Protein AF-A0ABD1T5J6-F1 (afdb_monomer)

Solvent-accessible surface area (backbone atoms only — not comparable to full-atom values): 11933 Å² total; per-residue (Å²): 96,83,39,40,63,62,24,31,55,57,10,49,50,34,24,52,53,12,47,53,45,33,54,49,53,51,51,47,35,73,78,34,65,91,76,34,67,58,69,92,73,70,72,43,95,88,45,52,57,47,61,40,50,50,46,35,52,52,21,52,50,49,33,41,37,39,38,36,63,63,34,94,80,45,41,61,53,47,98,88,68,46,74,45,77,75,41,49,60,22,54,52,55,29,51,42,27,48,39,49,26,50,33,30,55,48,43,54,52,35,64,72,70,56,52,99,55,34,68,41,54,44,22,49,38,48,23,51,29,32,47,51,40,38,51,48,53,50,58,55,31,71,73,34,70,66,63,60,18,55,55,45,52,58,43,43,54,30,35,48,52,27,23,53,30,28,52,47,41,50,83,41,37,64,39,62,68,45,48,45,52,24,15,50,25,36,19,45,38,6,51,48,31,30,50,51,14,50,40,67,64,33,82,91,54,46,56,90,70,44,48,82,42,82,53,81,90,37,67,44,53,46,62,70,59,82,78,74,76,80,118

Secondary structure (DSSP, 8-state):
---HHHHHHHHHHHHHHHHHHHHHHHHHHHH-TTT----SS---SS-TTHHHHHHHHHHHHHHHIIIIISSTTSSSS-TTSPPPGGGHHHHHHHHHHHHHHHHHHHHHHHHHH--TTHHHHHHHHHHHHHHHHHHHHHHHHHH--SHHHHHHHHHHHHHHHHHHHHHHHHH-TT-HHHHHHHHHHHHHHHHHHHHHHHHHH-GGGSPTTEEEEEETTEEEEEE--GGGG--

Nearest PDB structures (foldseek):
  8ubg-assembly1_A  TM=4.773E-01  e=3.603E+00  synthetic construct
  5xsj-assembly1_L  TM=4.683E-01  e=6.782E+00  Clostridium beijerinckii NCIMB 8052
  6z0c-assembly4_D  TM=2.320E-01  e=2.966E+00  Escherichia coli

Foldseek 3Di:
DQALCLLQVVLVLLQVQLVVLLVVLVVQCVVCVPPRFRAPHAADDPGGLPNLVSLLVSLVVLLQCLAAVVDPVRGQADPVRHGDPLSPVSVLSNVLSVLSNVLSVVLVVLVVVVDVQSRLVSLVSQLVSLVSVLVSLVVVLVVDPDPLSVLSVVLSVLSVQLNVLSNVCNVCRSDSVSSNSNSVSSSVNSVSSNVSSCQFHPQVNDDPQWDWDQDSNDTGIDGDDPVVVPD

Mean predicted aligned error: 5.03 Å

Sequence (231 aa):
MGTLVGHVAPGFGFFIIGLWHLLNHIKNHAINPKSYTSLPWFPTSKIRYLELILIMAGCTMSIAMELFIGPDRHQPLDRDGTIPSNHLHNFEHSSISITLFMYAAFSIVLDKIAPPAQYGLTHLLGSIAFGQQLLLFHLHSTDHMGVEGQYHWLLQIAIFISLVTTLLGINYPKSFLNSFARSLSNMFQGVWLMVMGFMLWTPQFIPKGCFMNLEEGHKVVRCHEEEALEL

Organism: NCBI:txid205694

InterPro domains:
  IPR006904 Protein of unknown function DUF716 [PF04819] (120-228)

pLDDT: mean 91.25, std 10.83, range [35.97, 98.69]

Radius of gyration: 19.56 Å; Cα contacts (8 Å, |Δi|>4): 305; chains: 1; bounding box: 61×41×53 Å

Structure (mmCIF, N/CA/C/O backbone):
data_AF-A0ABD1T5J6-F1
#
_entry.id   AF-A0ABD1T5J6-F1
#
loop_
_atom_site.group_PDB
_atom_site.id
_atom_site.type_symbol
_atom_site.label_atom_id
_atom_site.label_alt_id
_atom_site.label_comp_id
_atom_site.label_asym_id
_atom_site.label_entity_id
_atom_site.label_seq_id
_atom_site.pdbx_PDB_ins_code
_atom_site.Cartn_x
_atom_site.Cartn_y
_atom_site.Cartn_z
_atom_site.occupancy
_atom_site.B_iso_or_equiv
_atom_site.auth_seq_id
_atom_site.auth_comp_id
_atom_site.auth_asym_id
_atom_site.auth_atom_id
_atom_site.pdbx_PDB_model_num
ATOM 1 N N . MET A 1 1 ? 5.060 -2.854 -14.204 1.00 56.03 1 MET A N 1
ATOM 2 C CA . MET A 1 1 ? 6.208 -2.284 -14.955 1.00 56.03 1 MET A CA 1
ATOM 3 C C . MET A 1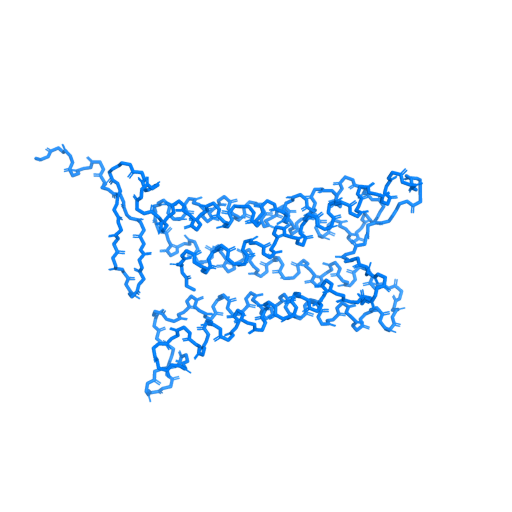 1 ? 6.430 -0.810 -14.642 1.00 56.03 1 MET A C 1
ATOM 5 O O . MET A 1 1 ? 5.454 -0.076 -14.471 1.00 56.03 1 MET A O 1
ATOM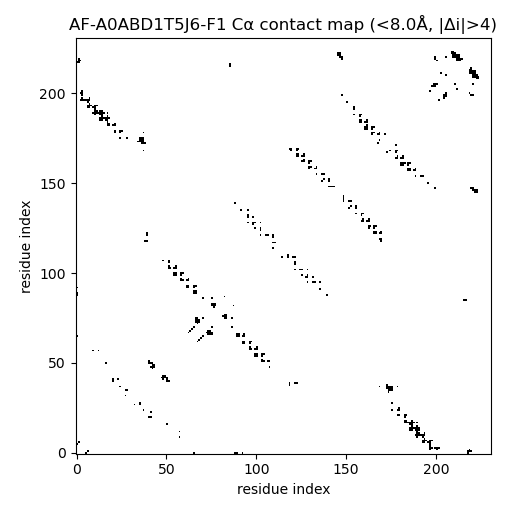 9 N N . GLY A 1 2 ? 7.698 -0.382 -14.607 1.00 65.75 2 GLY A N 1
ATOM 10 C CA . GLY A 1 2 ? 8.113 1.000 -14.362 1.00 65.75 2 GLY A CA 1
ATOM 11 C C . GLY A 1 2 ? 7.647 1.947 -15.465 1.00 65.75 2 GLY A C 1
ATOM 12 O O . GLY A 1 2 ? 8.319 2.171 -16.463 1.00 65.75 2 GLY A O 1
ATOM 13 N N . THR A 1 3 ? 6.431 2.456 -15.318 1.00 83.12 3 THR A N 1
ATOM 14 C CA . THR A 1 3 ? 5.825 3.416 -16.239 1.00 83.12 3 THR A CA 1
ATOM 15 C C . THR A 1 3 ? 5.236 4.559 -15.430 1.00 83.12 3 THR A C 1
ATOM 17 O O . THR A 1 3 ? 4.939 4.400 -14.243 1.00 83.12 3 THR A O 1
ATOM 20 N N . LEU A 1 4 ? 5.002 5.701 -16.080 1.00 87.62 4 LEU A N 1
ATOM 21 C CA . LEU A 1 4 ? 4.322 6.836 -15.455 1.00 87.62 4 LEU A CA 1
ATOM 22 C C . LEU A 1 4 ? 3.004 6.404 -14.795 1.00 87.62 4 LEU A C 1
ATOM 24 O O . LEU A 1 4 ? 2.788 6.642 -13.610 1.00 87.62 4 LEU A O 1
ATOM 28 N N . VAL A 1 5 ? 2.136 5.725 -15.551 1.00 89.25 5 VAL A N 1
ATOM 29 C CA . VAL A 1 5 ? 0.825 5.278 -15.052 1.00 89.25 5 VAL A CA 1
ATOM 30 C C . VAL A 1 5 ? 0.982 4.181 -14.001 1.00 89.25 5 VAL A C 1
ATOM 32 O O . VAL A 1 5 ? 0.295 4.223 -12.982 1.00 89.25 5 VAL A O 1
ATOM 35 N N . GLY A 1 6 ? 1.915 3.248 -14.214 1.00 87.19 6 GLY A N 1
ATOM 36 C CA . GLY A 1 6 ? 2.217 2.157 -13.289 1.00 87.19 6 GLY A CA 1
ATOM 37 C C . GLY A 1 6 ? 2.701 2.622 -11.916 1.00 87.19 6 GLY A C 1
ATOM 38 O O . GLY A 1 6 ? 2.515 1.896 -10.953 1.00 87.19 6 GLY A O 1
ATOM 39 N N . HIS A 1 7 ? 3.241 3.836 -11.797 1.00 92.06 7 HIS A N 1
ATOM 40 C CA . HIS A 1 7 ? 3.604 4.444 -10.515 1.00 92.06 7 HIS A CA 1
ATOM 41 C C . HIS A 1 7 ? 2.527 5.396 -9.979 1.00 92.06 7 HIS A C 1
ATOM 43 O O . HIS A 1 7 ? 2.155 5.330 -8.806 1.00 92.06 7 HIS A O 1
ATOM 49 N N . VAL A 1 8 ? 1.980 6.263 -10.836 1.00 95.69 8 VAL A N 1
ATOM 50 C CA . VAL A 1 8 ? 1.018 7.293 -10.419 1.00 95.69 8 VAL A CA 1
ATOM 51 C C . VAL A 1 8 ? -0.308 6.683 -9.966 1.00 95.69 8 VAL A C 1
ATOM 53 O O . VAL A 1 8 ? -0.850 7.112 -8.950 1.00 95.69 8 VAL A O 1
ATOM 56 N N . ALA A 1 9 ? -0.829 5.673 -10.669 1.00 95.00 9 ALA A N 1
ATOM 57 C CA . ALA A 1 9 ? -2.109 5.055 -10.326 1.00 95.00 9 ALA A CA 1
ATOM 58 C C . ALA A 1 9 ? -2.095 4.350 -8.951 1.00 95.00 9 ALA A C 1
ATOM 60 O O . ALA A 1 9 ? -2.934 4.696 -8.111 1.00 95.00 9 ALA A O 1
ATOM 61 N N . PRO A 1 10 ? -1.161 3.420 -8.648 1.00 94.44 10 PRO A N 1
ATOM 62 C CA . PRO A 1 10 ? -1.077 2.853 -7.303 1.00 94.44 10 PRO A CA 1
ATOM 63 C C . PRO A 1 10 ? -0.681 3.906 -6.265 1.00 94.44 10 PRO A C 1
ATOM 65 O O . PRO A 1 10 ? -1.217 3.882 -5.156 1.00 94.44 10 PRO 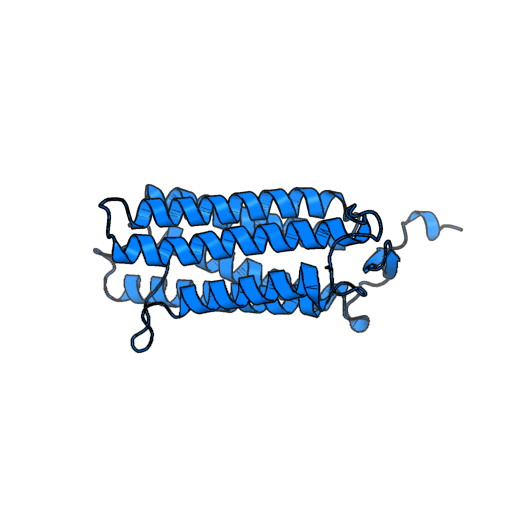A O 1
ATOM 68 N N . GLY A 1 11 ? 0.173 4.874 -6.622 1.00 96.94 11 GLY A N 1
ATOM 69 C CA . GLY A 1 11 ? 0.528 5.990 -5.747 1.00 96.94 11 GLY A CA 1
ATOM 70 C C . GLY A 1 11 ? -0.692 6.794 -5.288 1.00 96.94 11 GLY A C 1
ATOM 71 O O . GLY A 1 11 ? -0.866 7.054 -4.097 1.00 96.94 11 GLY A O 1
ATOM 72 N N . PHE A 1 12 ? -1.608 7.101 -6.205 1.00 97.81 12 PHE A N 1
ATOM 73 C CA . PHE A 1 12 ? -2.869 7.762 -5.882 1.00 97.81 12 PHE A CA 1
ATOM 74 C C . PHE A 1 12 ? -3.761 6.913 -4.961 1.00 97.81 12 PHE A C 1
ATOM 76 O O . PHE A 1 12 ? -4.365 7.442 -4.025 1.00 97.81 12 PHE A O 1
ATOM 83 N N . GLY A 1 13 ? -3.801 5.593 -5.171 1.00 97.38 13 GLY A N 1
ATOM 84 C CA . GLY A 1 13 ? -4.504 4.655 -4.292 1.00 97.38 13 GLY A CA 1
ATOM 85 C C . GLY A 1 13 ? -3.974 4.687 -2.854 1.00 97.38 13 GLY A C 1
ATOM 86 O O . GLY A 1 13 ? -4.741 4.928 -1.920 1.00 97.38 13 GLY A O 1
ATOM 87 N N . PHE A 1 14 ? -2.659 4.523 -2.670 1.00 97.25 14 PHE A N 1
ATOM 88 C CA . PHE A 1 14 ? -2.011 4.624 -1.355 1.00 97.25 14 PHE A CA 1
ATOM 89 C C . PHE A 1 14 ? -2.218 5.997 -0.709 1.00 97.25 14 PHE A C 1
ATOM 91 O O . PHE A 1 14 ? -2.480 6.076 0.491 1.00 97.25 14 PHE A O 1
ATOM 98 N N . PHE A 1 15 ? -2.166 7.074 -1.498 1.00 98.50 15 PHE A N 1
ATOM 99 C CA . PHE A 1 15 ? -2.416 8.430 -1.018 1.00 98.50 15 PHE A CA 1
ATOM 100 C C . PHE A 1 15 ? -3.835 8.581 -0.459 1.00 98.50 15 PHE A C 1
ATOM 102 O O . PHE A 1 15 ? -3.989 9.025 0.679 1.00 98.50 15 PHE A O 1
ATOM 109 N N . ILE A 1 16 ? -4.865 8.175 -1.212 1.00 98.31 16 ILE A N 1
ATOM 110 C CA . ILE A 1 16 ? -6.261 8.262 -0.759 1.00 98.31 16 ILE A CA 1
ATOM 111 C C . ILE A 1 16 ? -6.474 7.431 0.503 1.00 98.31 16 ILE A C 1
ATOM 113 O O . ILE A 1 16 ? -7.064 7.931 1.458 1.00 98.31 16 ILE A O 1
ATOM 117 N N . ILE A 1 17 ? -6.004 6.180 0.525 1.00 98.19 17 ILE A N 1
ATOM 118 C CA . ILE A 1 17 ? -6.193 5.283 1.673 1.00 98.19 17 ILE A CA 1
ATOM 119 C C . ILE A 1 17 ? -5.442 5.811 2.902 1.00 98.19 17 ILE A C 1
ATOM 121 O O . ILE A 1 17 ? -6.009 5.870 3.993 1.00 98.19 17 ILE A O 1
ATOM 125 N N . GLY A 1 18 ? -4.199 6.266 2.732 1.00 98.19 18 GLY A N 1
ATOM 126 C CA . GLY A 1 18 ? -3.402 6.858 3.805 1.00 98.19 18 GLY A CA 1
ATOM 127 C C . GLY A 1 18 ? -4.025 8.139 4.362 1.00 98.19 18 GLY A C 1
ATOM 128 O O . GLY A 1 18 ? -4.138 8.289 5.578 1.00 98.19 18 GLY A O 1
ATOM 129 N N . LEU A 1 19 ? -4.509 9.032 3.492 1.00 98.56 19 LEU A N 1
ATOM 130 C CA . LEU A 1 19 ? -5.212 10.252 3.895 1.00 98.56 19 LEU A CA 1
ATOM 131 C C . LEU A 1 19 ? -6.535 9.931 4.601 1.00 98.56 19 LEU A C 1
ATOM 133 O O . LEU A 1 19 ? -6.856 10.529 5.628 1.00 98.56 19 LEU A O 1
ATOM 137 N N . TRP A 1 20 ? -7.287 8.958 4.085 1.00 98.44 20 TRP A N 1
ATOM 138 C CA . TRP A 1 20 ? -8.517 8.463 4.696 1.00 98.44 20 TRP A CA 1
ATOM 139 C C . TRP A 1 20 ? -8.266 7.941 6.115 1.00 98.44 20 TRP A C 1
ATOM 141 O O . TRP A 1 20 ? -8.984 8.320 7.044 1.00 98.44 20 TRP A O 1
ATOM 151 N N . HIS A 1 21 ? -7.216 7.142 6.318 1.00 98.38 21 HIS A N 1
ATOM 152 C CA . HIS A 1 21 ? -6.812 6.678 7.648 1.00 98.38 21 HIS A CA 1
ATOM 153 C C . HIS A 1 21 ? -6.408 7.842 8.547 1.00 98.38 21 HIS A C 1
ATOM 155 O O . HIS A 1 21 ? -6.895 7.945 9.673 1.00 98.38 21 HIS A O 1
ATOM 161 N N . LEU A 1 22 ? -5.570 8.748 8.041 1.00 98.44 22 LEU A N 1
ATOM 162 C CA . LEU A 1 22 ? -5.044 9.884 8.791 1.00 98.44 22 LEU A CA 1
ATOM 163 C C . LEU A 1 22 ? -6.178 10.753 9.344 1.00 98.44 22 LEU A C 1
ATOM 165 O O . LEU A 1 22 ? -6.236 11.013 10.547 1.00 98.44 22 LEU A O 1
ATOM 169 N N . LEU A 1 23 ? -7.121 11.141 8.484 1.00 98.31 23 LEU A N 1
ATOM 170 C CA . LEU A 1 23 ? -8.263 11.970 8.863 1.00 98.31 23 LEU A CA 1
ATOM 171 C C . LEU A 1 23 ? -9.174 11.267 9.875 1.00 98.31 23 LEU A C 1
ATOM 173 O O . LEU A 1 23 ? -9.609 11.895 10.843 1.00 98.31 23 LEU A O 1
ATOM 177 N N . ASN A 1 24 ? -9.445 9.970 9.701 1.00 98.12 24 ASN A N 1
ATOM 178 C CA . ASN A 1 24 ? -10.289 9.228 10.639 1.00 98.12 24 ASN A CA 1
ATOM 179 C C . ASN A 1 24 ? -9.614 9.015 11.999 1.00 98.12 24 ASN A C 1
ATOM 181 O O . ASN A 1 24 ? -10.271 9.160 13.031 1.00 98.12 24 ASN A O 1
ATOM 185 N N . HIS A 1 25 ? -8.312 8.724 12.033 1.00 97.81 25 HIS A N 1
ATOM 186 C CA . HIS A 1 25 ? -7.570 8.615 13.286 1.00 97.81 25 HIS A CA 1
ATOM 187 C C . HIS A 1 25 ? -7.528 9.956 14.032 1.00 97.81 25 HIS A C 1
ATOM 189 O O . HIS A 1 25 ? -7.809 9.976 15.232 1.00 97.81 25 HIS A O 1
ATOM 195 N N . ILE A 1 26 ? -7.263 11.074 13.338 1.00 98.06 26 ILE A N 1
ATOM 196 C CA . ILE A 1 26 ? -7.305 12.426 13.926 1.00 98.06 26 ILE A CA 1
ATOM 197 C C . ILE A 1 26 ? -8.696 12.716 14.493 1.00 98.06 26 ILE A C 1
ATOM 199 O O . ILE A 1 26 ? -8.822 13.091 15.657 1.00 98.06 26 ILE A O 1
ATOM 203 N N . LYS A 1 27 ? -9.749 12.490 13.699 1.00 97.19 27 LYS A N 1
ATOM 204 C CA . LYS A 1 27 ? -11.138 12.707 14.118 1.00 97.19 27 LYS A CA 1
ATOM 205 C C . LYS A 1 27 ? -11.491 11.883 15.357 1.00 97.19 27 LYS A C 1
ATOM 207 O O . LYS A 1 27 ? -12.015 12.426 16.326 1.00 97.19 27 LYS A O 1
ATOM 212 N N . ASN A 1 28 ? -11.205 10.582 15.347 1.00 96.12 28 ASN A N 1
ATOM 213 C CA . ASN A 1 28 ? -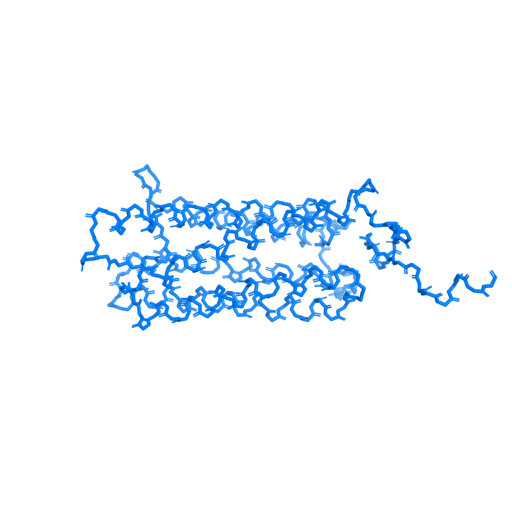11.546 9.694 16.457 1.00 96.12 28 ASN A CA 1
ATOM 214 C C . ASN A 1 28 ? -10.787 10.058 17.735 1.00 96.12 28 ASN A C 1
ATOM 216 O O . ASN A 1 28 ? -11.363 9.995 18.820 1.00 96.12 28 ASN A O 1
ATOM 220 N N . HIS A 1 29 ? -9.521 10.465 17.615 1.00 96.69 29 HIS A N 1
ATOM 221 C CA . HIS A 1 29 ? -8.738 10.924 18.756 1.00 96.69 29 HIS A CA 1
ATOM 222 C C . HIS A 1 29 ? -9.236 12.270 19.296 1.00 96.69 29 HIS A C 1
ATOM 224 O O . HIS A 1 29 ? -9.349 12.425 20.506 1.00 96.69 29 HIS A O 1
ATOM 230 N N . ALA A 1 30 ? -9.606 13.211 18.422 1.00 97.19 30 ALA A N 1
ATOM 231 C CA . ALA A 1 30 ? -10.137 14.511 18.825 1.00 97.19 30 ALA A CA 1
ATOM 232 C C . ALA A 1 30 ? -11.484 14.400 19.560 1.00 97.19 30 ALA A C 1
ATOM 234 O O . ALA A 1 30 ? -11.707 15.105 20.540 1.00 97.19 30 ALA A O 1
ATOM 235 N N . ILE A 1 31 ? -12.372 13.500 19.117 1.00 95.94 31 ILE A N 1
ATOM 236 C CA . ILE A 1 31 ? -13.679 13.286 19.761 1.00 95.94 31 ILE A CA 1
ATOM 237 C C . ILE A 1 31 ? -13.522 12.516 21.080 1.00 95.94 31 ILE A C 1
ATOM 239 O O . ILE A 1 31 ? -14.188 12.830 22.062 1.00 95.94 31 ILE A O 1
ATOM 243 N N . ASN A 1 32 ? -12.657 11.499 21.111 1.00 93.06 32 ASN A N 1
ATOM 244 C CA . ASN A 1 32 ? -12.568 10.541 22.212 1.00 93.06 32 ASN A CA 1
ATOM 245 C C . ASN A 1 32 ? -11.106 10.252 22.611 1.00 93.06 32 ASN A C 1
ATOM 247 O O . ASN A 1 32 ? -10.645 9.114 22.479 1.00 93.06 32 ASN A O 1
ATOM 251 N N . PRO A 1 33 ? -10.352 11.232 23.143 1.00 91.00 33 PRO A N 1
ATOM 252 C CA . PRO A 1 33 ? -8.911 11.074 23.352 1.00 91.00 33 PRO A CA 1
ATOM 253 C C . PRO A 1 33 ? -8.565 9.984 24.376 1.00 91.00 33 PRO A C 1
ATOM 255 O O . PRO A 1 33 ? -7.587 9.263 24.198 1.00 91.00 33 PRO A O 1
ATOM 258 N N . LYS A 1 34 ? -9.386 9.814 25.425 1.00 91.38 34 LYS A N 1
ATOM 259 C CA . LYS A 1 34 ? -9.150 8.838 26.508 1.00 91.38 34 LYS A CA 1
ATOM 260 C C . LYS A 1 34 ? -9.567 7.403 26.163 1.00 91.38 34 LYS A C 1
ATOM 262 O O . LYS A 1 34 ? -9.035 6.463 26.741 1.00 91.38 34 LYS A O 1
ATOM 267 N N . SER A 1 35 ? -10.525 7.224 25.254 1.00 92.88 35 SER A N 1
ATOM 268 C CA . SER A 1 35 ? -11.053 5.910 24.844 1.00 92.88 35 SER A CA 1
ATOM 269 C C . SER A 1 35 ? -10.631 5.505 23.428 1.00 92.88 35 SER A C 1
ATOM 271 O O . SER A 1 35 ? -11.037 4.447 22.937 1.00 92.88 35 SER A O 1
ATOM 273 N N . TYR A 1 36 ? -9.782 6.319 22.796 1.00 94.81 36 TYR A N 1
ATOM 274 C CA . TYR A 1 36 ? -9.246 6.123 21.458 1.00 94.81 36 TYR A CA 1
ATOM 275 C C . TYR A 1 36 ? -8.752 4.691 21.226 1.00 94.81 36 TYR A C 1
ATOM 277 O O . TYR A 1 36 ? -8.089 4.102 22.075 1.00 94.81 36 TYR A O 1
ATOM 285 N N . THR A 1 37 ? -9.063 4.131 20.057 1.00 94.19 37 THR A N 1
ATOM 286 C CA . THR A 1 37 ? -8.538 2.837 19.608 1.00 94.19 37 THR A CA 1
ATOM 287 C C . THR A 1 37 ? -8.167 2.944 18.138 1.00 94.19 37 THR A C 1
ATOM 289 O O . THR A 1 37 ? -8.959 3.425 17.329 1.00 94.19 37 THR A O 1
ATOM 292 N N . SER A 1 38 ? -6.966 2.491 17.799 1.00 94.12 38 SER A N 1
ATOM 293 C CA . SER A 1 38 ? -6.481 2.383 16.433 1.00 94.12 38 SER A CA 1
ATOM 294 C C . SER A 1 38 ? -7.214 1.257 15.712 1.00 94.12 38 SER A C 1
ATOM 296 O O . SER A 1 38 ? -7.071 0.086 16.065 1.00 94.12 38 SER A O 1
ATOM 298 N N . LEU A 1 39 ? -7.983 1.616 14.687 1.00 95.50 39 LEU A N 1
ATOM 299 C CA . LEU A 1 39 ? -8.588 0.659 13.769 1.00 95.50 39 LEU A CA 1
ATOM 300 C C . LEU A 1 39 ? -7.653 0.406 12.573 1.00 95.50 39 LEU A C 1
ATOM 302 O O . LEU A 1 39 ? -6.916 1.309 12.179 1.00 95.50 39 LEU A O 1
ATOM 306 N N . PRO A 1 40 ? -7.638 -0.810 12.006 1.00 95.00 40 PRO A N 1
ATOM 307 C CA . PRO A 1 40 ? -6.847 -1.124 10.814 1.00 95.00 40 PRO A CA 1
ATOM 308 C C . PRO A 1 40 ? -7.488 -0.632 9.503 1.00 95.00 40 PRO A C 1
ATOM 310 O O . PRO A 1 40 ? -6.781 -0.472 8.517 1.00 95.00 40 PRO A O 1
ATOM 313 N N . TRP A 1 41 ? -8.800 -0.388 9.494 1.00 97.75 41 TRP A N 1
ATOM 314 C CA . TRP A 1 41 ? -9.577 0.163 8.377 1.00 97.75 41 TRP A CA 1
ATOM 315 C C . TRP A 1 41 ? -10.816 0.880 8.934 1.00 97.75 41 TRP A C 1
ATOM 317 O O . TRP A 1 41 ? -11.189 0.656 10.093 1.00 97.75 41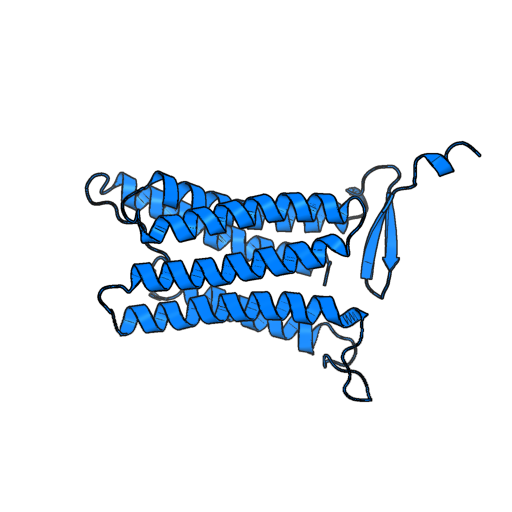 TRP A O 1
ATOM 327 N N . PHE A 1 42 ? -11.464 1.733 8.135 1.00 97.75 42 PHE A N 1
ATOM 328 C CA . PHE A 1 42 ? -12.611 2.531 8.585 1.00 97.75 42 PHE A CA 1
ATOM 329 C C . PHE A 1 42 ? -13.884 2.282 7.770 1.00 97.75 42 PHE A C 1
ATOM 331 O O . PHE A 1 42 ? -13.855 2.337 6.537 1.00 97.75 42 PHE A O 1
ATOM 338 N N . PRO A 1 43 ? -15.037 2.077 8.436 1.00 97.06 43 PRO A N 1
ATOM 339 C CA . PRO A 1 43 ? -16.297 1.906 7.739 1.00 97.06 43 PRO A CA 1
ATOM 340 C C . PRO A 1 43 ? -16.873 3.232 7.237 1.00 97.06 43 PRO A C 1
ATOM 342 O O . PRO A 1 43 ? -16.716 4.276 7.871 1.00 97.06 43 PRO A O 1
ATOM 345 N N . THR A 1 44 ? -17.624 3.180 6.133 1.00 95.81 44 THR A N 1
ATOM 346 C CA . THR A 1 44 ? -18.434 4.321 5.665 1.00 95.81 44 THR A CA 1
ATOM 347 C C . THR A 1 44 ? -19.923 4.100 5.917 1.00 95.81 44 THR A C 1
ATOM 349 O O . THR A 1 44 ? -20.372 2.970 6.108 1.00 95.81 44 THR A O 1
ATOM 352 N N . SER A 1 45 ? -20.706 5.183 5.916 1.00 93.00 45 SER A N 1
ATOM 353 C CA . SER A 1 45 ? -22.137 5.144 6.247 1.00 93.00 45 SER A CA 1
ATOM 354 C C . SER A 1 45 ? -22.996 4.415 5.213 1.00 93.00 45 SER A C 1
ATOM 356 O O . SER A 1 45 ? -23.946 3.738 5.591 1.00 93.00 45 SER A O 1
ATOM 358 N N . LYS A 1 46 ? -22.682 4.544 3.916 1.00 94.38 46 LYS A N 1
ATOM 359 C CA . LYS A 1 46 ? -23.458 3.914 2.832 1.00 94.38 46 LYS A CA 1
ATOM 360 C C . LYS A 1 46 ? -22.954 2.515 2.490 1.00 94.38 46 LYS A C 1
ATOM 362 O O . LYS A 1 46 ? -23.751 1.614 2.262 1.00 94.38 46 LYS A O 1
ATOM 367 N N . ILE A 1 47 ? -21.633 2.341 2.440 1.00 96.69 47 ILE A N 1
ATOM 368 C CA . ILE A 1 47 ? -20.984 1.081 2.069 1.00 96.69 47 ILE A CA 1
ATOM 369 C C . ILE A 1 47 ? -19.953 0.769 3.153 1.00 96.69 47 ILE A C 1
ATOM 371 O O . ILE A 1 47 ? -18.836 1.289 3.126 1.00 96.69 47 ILE A O 1
ATOM 375 N N . ARG A 1 48 ? -20.327 -0.077 4.123 1.00 96.56 48 ARG A N 1
ATOM 376 C CA . ARG A 1 48 ? -19.483 -0.387 5.293 1.00 96.56 48 ARG A CA 1
ATOM 377 C C . ARG A 1 48 ? -18.048 -0.723 4.889 1.00 96.56 48 ARG A C 1
ATOM 379 O O . ARG A 1 48 ? -17.130 -0.165 5.464 1.00 96.56 48 ARG A O 1
ATOM 386 N N . TYR A 1 49 ? -17.861 -1.564 3.874 1.00 98.19 49 TYR A N 1
ATOM 387 C CA . TYR A 1 49 ? -16.546 -2.049 3.442 1.00 98.19 49 TYR A CA 1
ATOM 388 C C . TYR A 1 49 ? -15.944 -1.270 2.263 1.00 98.19 49 TYR A C 1
ATOM 390 O O . TYR A 1 49 ? -15.132 -1.834 1.539 1.00 98.19 49 TYR A O 1
ATOM 398 N N . LEU A 1 50 ? -16.338 -0.007 2.028 1.00 98.00 50 LEU A N 1
ATOM 399 C CA . LEU A 1 50 ? -15.918 0.750 0.836 1.00 98.00 50 LEU A CA 1
ATOM 400 C C . LEU A 1 50 ? -14.397 0.761 0.650 1.00 98.00 50 LEU A C 1
ATOM 402 O O . LEU A 1 50 ? -13.922 0.453 -0.433 1.00 98.00 50 LEU A O 1
ATOM 406 N N . GLU A 1 51 ? -13.649 1.067 1.710 1.00 97.75 51 GLU A N 1
ATOM 407 C CA . GLU A 1 51 ? -12.184 1.072 1.698 1.00 97.75 51 GLU A CA 1
ATOM 408 C C . GLU A 1 51 ? -11.614 -0.275 1.224 1.00 97.75 51 GLU A C 1
ATOM 410 O O . GLU A 1 51 ? -10.836 -0.329 0.276 1.00 97.75 51 GLU A O 1
ATOM 415 N N . LEU A 1 52 ? -12.068 -1.375 1.831 1.00 98.50 52 LEU A N 1
ATOM 416 C CA . LEU A 1 52 ? -11.597 -2.727 1.523 1.00 98.50 52 LEU A CA 1
ATOM 417 C C . LEU A 1 52 ? -12.007 -3.167 0.109 1.00 98.50 52 LEU A C 1
ATOM 419 O O . LEU A 1 52 ? -11.228 -3.811 -0.586 1.00 98.50 52 LEU A O 1
ATOM 423 N N . ILE A 1 53 ? -13.205 -2.788 -0.344 1.00 98.44 53 ILE A N 1
ATOM 424 C CA . ILE A 1 53 ? -13.681 -3.047 -1.711 1.00 98.44 53 ILE A CA 1
ATOM 425 C C . ILE A 1 53 ? -12.825 -2.295 -2.731 1.00 98.44 53 ILE A C 1
ATOM 427 O O . ILE A 1 53 ? -12.452 -2.879 -3.745 1.00 98.44 53 ILE A O 1
ATOM 431 N N . LEU A 1 54 ? -12.480 -1.032 -2.464 1.00 98.06 54 LEU A N 1
ATOM 432 C CA . LEU A 1 54 ? -11.603 -0.250 -3.336 1.00 98.06 54 LEU A CA 1
ATOM 433 C C . LEU A 1 54 ? -10.193 -0.847 -3.398 1.00 98.06 54 LEU A C 1
ATOM 435 O O . LEU A 1 54 ? -9.634 -0.933 -4.489 1.00 98.06 54 LEU A O 1
ATOM 439 N N . ILE A 1 55 ? -9.652 -1.325 -2.270 1.00 98.44 55 ILE A N 1
ATOM 440 C CA . ILE A 1 55 ? -8.369 -2.047 -2.249 1.00 98.44 55 ILE A CA 1
ATOM 441 C C . ILE A 1 55 ? -8.456 -3.309 -3.114 1.00 98.44 55 ILE A C 1
ATOM 443 O O . ILE A 1 55 ? -7.622 -3.494 -3.996 1.00 98.44 55 ILE A O 1
ATOM 447 N N . MET A 1 56 ? -9.479 -4.151 -2.925 1.00 98.69 56 MET A N 1
ATOM 448 C CA . MET A 1 56 ? -9.656 -5.372 -3.723 1.00 98.69 56 MET A CA 1
ATOM 449 C C . MET A 1 56 ? -9.814 -5.073 -5.220 1.00 98.69 56 MET A C 1
ATOM 451 O O . MET A 1 56 ? -9.202 -5.750 -6.046 1.00 98.69 56 MET A O 1
ATOM 455 N N . ALA A 1 57 ? -10.599 -4.053 -5.578 1.00 98.31 57 ALA A N 1
ATOM 456 C CA . ALA A 1 57 ? -10.799 -3.640 -6.964 1.00 98.31 57 ALA A CA 1
ATOM 457 C C . ALA A 1 57 ? -9.495 -3.131 -7.597 1.00 98.31 57 ALA A C 1
ATOM 459 O O . ALA A 1 57 ? -9.137 -3.565 -8.691 1.00 98.31 57 ALA A O 1
ATOM 460 N N . GLY A 1 58 ? -8.751 -2.276 -6.888 1.00 97.50 58 GLY A N 1
ATOM 461 C CA . GLY A 1 58 ? -7.449 -1.777 -7.329 1.00 97.50 58 GLY A CA 1
ATOM 462 C C . GLY A 1 58 ? -6.422 -2.897 -7.503 1.00 97.50 58 GLY A C 1
ATOM 463 O O . GLY A 1 58 ? -5.749 -2.953 -8.527 1.00 97.50 58 GLY A O 1
ATOM 464 N N . CYS A 1 59 ? -6.358 -3.844 -6.561 1.00 98.25 59 CYS A N 1
ATOM 465 C CA . CYS A 1 59 ? -5.471 -5.006 -6.658 1.00 98.25 59 CYS A CA 1
ATOM 466 C C . CYS A 1 59 ? -5.842 -5.909 -7.840 1.00 98.25 59 CYS A C 1
ATOM 468 O O . CYS A 1 59 ? -4.964 -6.343 -8.578 1.00 98.25 59 CYS A O 1
ATOM 470 N N . THR A 1 60 ? -7.136 -6.152 -8.062 1.00 98.19 60 THR A N 1
ATOM 471 C CA . THR A 1 60 ? -7.617 -6.946 -9.207 1.00 98.19 60 THR A CA 1
ATOM 472 C C . THR A 1 60 ? -7.246 -6.278 -10.529 1.00 98.19 60 THR A C 1
ATOM 474 O O . THR A 1 60 ? -6.748 -6.941 -11.435 1.00 98.19 60 THR A O 1
ATOM 477 N N . MET A 1 61 ? -7.439 -4.958 -10.630 1.00 96.31 61 MET A N 1
ATOM 478 C CA . MET A 1 61 ? -7.042 -4.188 -11.807 1.00 96.31 61 MET A CA 1
ATOM 479 C C . MET A 1 61 ? -5.525 -4.228 -12.017 1.00 96.31 61 MET A C 1
ATOM 481 O O . MET A 1 61 ? -5.085 -4.445 -13.138 1.00 96.31 61 MET A O 1
ATOM 485 N N . SER A 1 62 ? -4.734 -4.080 -10.953 1.00 95.31 62 SER A N 1
ATOM 486 C CA . SER A 1 62 ? -3.269 -4.171 -10.997 1.00 95.31 62 SER A CA 1
ATOM 487 C C . SER A 1 62 ? -2.796 -5.531 -11.524 1.00 95.31 62 SER A C 1
ATOM 489 O O . SER A 1 62 ? -2.043 -5.585 -12.491 1.00 95.31 62 SER A O 1
ATOM 491 N N . ILE A 1 63 ? -3.324 -6.635 -10.983 1.00 96.00 63 ILE A N 1
ATOM 492 C CA . ILE A 1 63 ? -3.010 -8.000 -11.444 1.00 96.00 63 ILE A CA 1
ATOM 493 C C . ILE A 1 63 ? -3.396 -8.181 -12.918 1.00 96.00 63 ILE A C 1
ATOM 495 O O . ILE A 1 63 ? -2.628 -8.742 -13.697 1.00 96.00 63 ILE A O 1
ATOM 499 N N . ALA A 1 64 ? -4.574 -7.691 -13.320 1.00 95.38 64 ALA A N 1
ATOM 500 C CA . ALA A 1 64 ? -5.011 -7.754 -14.711 1.00 95.38 64 ALA A CA 1
ATOM 501 C C . ALA A 1 64 ? -4.070 -6.973 -15.642 1.00 95.38 64 ALA A C 1
ATOM 503 O O . ALA A 1 64 ? -3.684 -7.485 -16.694 1.00 95.38 64 ALA A O 1
ATOM 504 N N . MET A 1 65 ? -3.665 -5.765 -15.241 1.00 92.81 65 MET A N 1
ATOM 505 C CA . MET A 1 65 ? -2.736 -4.928 -15.997 1.00 92.81 65 MET A CA 1
ATOM 506 C C . MET A 1 65 ? -1.350 -5.558 -16.120 1.00 92.81 65 MET A C 1
ATOM 508 O O . MET A 1 65 ? -0.802 -5.577 -17.214 1.00 92.81 65 MET A O 1
ATOM 512 N N . GLU A 1 66 ? -0.797 -6.108 -15.043 1.00 91.94 66 GLU A N 1
ATOM 513 C CA . GLU A 1 66 ? 0.555 -6.673 -15.051 1.00 91.94 66 GLU A CA 1
ATOM 514 C C . GLU A 1 66 ? 0.621 -8.026 -15.788 1.00 91.94 66 GLU A C 1
ATOM 516 O O . GLU A 1 66 ? 1.572 -8.270 -16.528 1.00 91.94 66 GLU A O 1
ATOM 521 N N . LEU A 1 67 ? -0.378 -8.908 -15.642 1.00 92.56 67 LEU A N 1
ATOM 522 C CA . LEU A 1 67 ? -0.292 -10.277 -16.181 1.00 92.56 67 LEU A CA 1
ATOM 523 C C . LEU A 1 67 ? -1.013 -10.496 -17.515 1.00 92.56 67 LEU A C 1
ATOM 525 O O . LEU A 1 67 ? -0.642 -11.412 -18.249 1.00 92.56 67 LEU A O 1
ATOM 529 N N . PHE A 1 68 ? -2.043 -9.706 -17.833 1.00 93.00 68 PHE A N 1
ATOM 530 C CA . PHE A 1 68 ? -2.960 -10.036 -18.934 1.00 93.00 68 PHE A CA 1
ATOM 531 C C . PHE A 1 68 ? -3.248 -8.894 -19.911 1.00 93.00 68 PHE A C 1
ATOM 533 O O . PHE A 1 68 ? -3.609 -9.174 -21.046 1.00 93.00 68 PHE A O 1
ATOM 540 N N . ILE A 1 69 ? -3.123 -7.628 -19.511 1.00 90.94 69 ILE A N 1
ATOM 541 C CA . ILE A 1 69 ? -3.427 -6.481 -20.391 1.00 90.94 69 ILE A CA 1
ATOM 542 C C . ILE A 1 69 ? -2.147 -5.783 -20.858 1.00 90.94 69 ILE A C 1
ATOM 544 O O . ILE A 1 69 ? -2.039 -5.415 -22.020 1.00 90.94 69 ILE A O 1
ATOM 548 N N . GLY A 1 70 ? -1.186 -5.582 -19.958 1.00 85.50 70 GLY A N 1
ATOM 549 C CA . GLY A 1 70 ? 0.086 -4.925 -20.252 1.00 85.50 70 GLY A CA 1
ATOM 550 C C . GLY A 1 70 ? 1.021 -5.736 -21.154 1.00 85.50 70 GLY A C 1
ATOM 551 O O . GLY A 1 70 ? 1.600 -5.141 -22.059 1.00 85.50 70 GLY A O 1
ATOM 552 N N . PRO A 1 71 ? 1.188 -7.060 -20.955 1.00 87.38 71 PRO A N 1
ATOM 553 C CA . PRO A 1 71 ? 2.026 -7.871 -21.837 1.00 87.38 71 PRO A CA 1
ATOM 554 C C . PRO A 1 71 ? 1.481 -7.924 -23.272 1.00 87.38 71 PRO A C 1
ATOM 556 O O . PRO A 1 71 ? 0.294 -8.181 -23.464 1.00 87.38 71 PRO A O 1
ATOM 559 N N . ASP A 1 72 ? 2.345 -7.805 -24.288 1.00 84.19 72 ASP A N 1
ATOM 560 C CA . ASP A 1 72 ? 1.945 -7.741 -25.711 1.00 84.19 72 ASP A CA 1
ATOM 561 C C . ASP A 1 72 ? 1.048 -8.912 -26.152 1.00 84.19 72 ASP A C 1
ATOM 563 O O . ASP A 1 72 ? 0.090 -8.761 -26.916 1.00 84.19 72 ASP A O 1
ATOM 567 N N . ARG A 1 73 ? 1.338 -10.115 -25.645 1.00 85.31 73 ARG A N 1
ATOM 568 C CA . ARG A 1 73 ? 0.590 -11.344 -25.960 1.00 85.31 73 ARG A CA 1
ATOM 569 C C . ARG A 1 73 ? -0.636 -11.561 -25.073 1.00 85.31 73 ARG A C 1
ATOM 571 O O . ARG A 1 73 ? -1.264 -12.610 -25.188 1.00 85.31 73 ARG A O 1
ATOM 578 N N . HIS A 1 74 ? -0.955 -10.605 -24.201 1.00 88.88 74 HIS A N 1
ATOM 579 C CA . HIS A 1 74 ? -2.057 -10.652 -23.239 1.00 88.88 74 HIS A CA 1
ATOM 580 C C . HIS A 1 74 ? -2.035 -11.889 -22.323 1.00 88.88 74 HIS A C 1
ATOM 582 O O . HIS A 1 74 ? -3.063 -12.383 -21.859 1.00 88.88 74 HIS A O 1
ATOM 588 N N . GLN A 1 75 ? -0.836 -12.421 -22.089 1.00 89.94 75 GLN A N 1
ATOM 589 C CA . GLN A 1 75 ? -0.575 -13.548 -21.206 1.00 89.94 75 GLN A CA 1
ATOM 590 C C . GLN A 1 75 ? 0.889 -13.499 -20.745 1.00 89.94 75 GLN A C 1
ATOM 592 O O . GLN A 1 75 ? 1.742 -13.029 -21.508 1.00 89.94 75 GLN A O 1
ATOM 597 N N . PRO A 1 76 ? 1.193 -13.963 -19.521 1.00 88.75 76 PRO A N 1
ATOM 598 C CA . PRO A 1 76 ? 2.469 -13.665 -18.885 1.00 88.75 76 PRO A CA 1
ATOM 599 C C . PRO A 1 76 ? 3.591 -14.663 -19.224 1.00 88.75 76 PRO A C 1
ATOM 601 O O . PRO A 1 76 ? 4.726 -14.434 -18.814 1.00 88.75 76 PRO A O 1
ATOM 604 N N . LEU A 1 77 ? 3.309 -15.751 -19.951 1.00 92.06 77 LEU A N 1
ATOM 605 C CA . LEU A 1 77 ? 4.273 -16.812 -20.272 1.00 92.06 77 LEU A CA 1
ATOM 606 C C . LEU A 1 77 ? 4.800 -16.693 -21.712 1.00 92.06 77 LEU A C 1
ATOM 608 O O . LEU A 1 77 ? 4.215 -16.011 -22.553 1.00 92.06 77 LEU A O 1
ATOM 612 N N . ASP A 1 78 ? 5.890 -17.376 -22.042 1.00 88.50 78 ASP A N 1
ATOM 613 C CA . ASP A 1 78 ? 6.339 -17.520 -23.426 1.00 88.50 78 ASP A CA 1
ATOM 614 C C . ASP A 1 78 ? 5.643 -18.702 -24.139 1.00 88.50 78 ASP A C 1
ATOM 616 O O . ASP A 1 78 ? 4.792 -19.394 -23.580 1.00 88.50 78 ASP A O 1
ATOM 620 N N . ARG A 1 79 ? 5.948 -18.926 -25.426 1.00 88.50 79 ARG A N 1
ATOM 621 C CA . ARG A 1 79 ? 5.380 -20.009 -26.253 1.00 88.50 79 ARG A CA 1
ATOM 622 C C . ARG A 1 79 ? 5.672 -21.399 -25.698 1.00 88.50 79 ARG A C 1
ATOM 624 O O . ARG A 1 79 ? 4.885 -22.307 -25.943 1.00 88.50 79 ARG A O 1
ATOM 631 N N . ASP A 1 80 ? 6.784 -21.555 -24.995 1.00 92.81 80 ASP A N 1
ATOM 632 C CA . ASP A 1 80 ? 7.189 -22.797 -24.338 1.00 92.81 80 ASP A CA 1
ATOM 633 C C . ASP A 1 80 ? 6.628 -22.935 -22.908 1.00 92.81 80 ASP A C 1
ATOM 635 O O . ASP A 1 80 ? 6.864 -23.945 -22.250 1.00 92.81 80 ASP A O 1
ATOM 639 N N . GLY A 1 81 ? 5.855 -21.947 -22.437 1.00 88.62 81 GLY A N 1
ATOM 640 C CA . GLY A 1 81 ? 5.272 -21.915 -21.097 1.00 88.62 81 GLY A CA 1
ATOM 641 C C . GLY A 1 81 ? 6.206 -21.392 -20.000 1.00 88.62 81 GLY A C 1
ATOM 642 O O . GLY A 1 81 ? 5.807 -21.396 -18.836 1.00 88.62 81 GLY A O 1
ATOM 643 N N . THR A 1 82 ? 7.420 -20.941 -20.331 1.00 90.94 82 THR A N 1
ATOM 644 C CA . THR A 1 82 ? 8.351 -20.331 -19.364 1.00 90.94 82 THR A CA 1
ATOM 645 C C . THR A 1 82 ? 7.980 -18.873 -19.065 1.00 90.94 82 THR A C 1
ATOM 647 O O . THR A 1 82 ? 7.129 -18.294 -19.737 1.00 90.94 82 THR A O 1
ATOM 650 N N . ILE A 1 83 ? 8.576 -18.267 -18.031 1.00 88.81 83 ILE A N 1
ATOM 651 C CA . ILE A 1 83 ? 8.387 -16.842 -17.712 1.00 88.81 83 ILE A CA 1
ATOM 652 C C . ILE A 1 83 ? 9.507 -16.040 -18.395 1.00 88.81 83 ILE A C 1
ATOM 654 O O . ILE A 1 83 ? 10.671 -16.236 -18.037 1.00 88.81 83 ILE A O 1
ATOM 658 N N . PRO A 1 84 ? 9.190 -15.133 -19.338 1.00 85.94 84 PRO A N 1
ATOM 659 C CA . PRO A 1 84 ? 10.171 -14.218 -19.917 1.00 85.94 84 PRO A CA 1
ATOM 660 C C . PRO A 1 84 ? 10.834 -13.341 -18.847 1.00 85.94 84 PRO A C 1
ATOM 662 O O . PRO A 1 84 ? 10.160 -12.876 -17.927 1.00 85.94 84 PRO A O 1
ATOM 665 N N . SER A 1 85 ? 12.132 -13.052 -18.980 1.00 82.56 85 SER A N 1
ATOM 666 C CA . SER A 1 85 ? 12.858 -12.208 -18.014 1.00 82.56 85 SER A CA 1
ATOM 667 C C . SER A 1 85 ? 12.237 -10.814 -17.879 1.00 82.56 85 SER A C 1
ATOM 669 O O . SER A 1 85 ? 12.024 -10.331 -16.771 1.00 82.56 85 SER A O 1
ATOM 671 N N . ASN A 1 86 ? 11.807 -10.220 -18.994 1.00 77.38 86 ASN A N 1
ATOM 672 C CA . ASN A 1 86 ? 11.131 -8.923 -19.022 1.00 77.38 86 ASN A CA 1
ATOM 673 C C . ASN A 1 86 ? 9.731 -8.929 -18.376 1.00 77.38 86 ASN A C 1
ATOM 675 O O . ASN A 1 86 ? 9.130 -7.863 -18.249 1.00 77.38 86 ASN A O 1
ATOM 679 N N . HIS A 1 87 ? 9.191 -10.092 -17.992 1.00 85.38 87 HIS A N 1
ATOM 680 C CA . HIS A 1 87 ? 7.928 -10.228 -17.260 1.00 85.38 87 HIS A CA 1
ATOM 681 C C . HIS A 1 87 ? 8.127 -10.477 -15.758 1.00 85.38 87 HIS A C 1
ATOM 683 O O . HIS A 1 87 ? 7.141 -10.484 -15.020 1.00 85.38 87 HIS A O 1
ATOM 689 N N . LEU A 1 88 ? 9.359 -10.671 -15.276 1.00 85.75 88 LEU A N 1
ATOM 690 C CA . LEU A 1 88 ? 9.612 -11.008 -13.873 1.00 85.75 88 LEU A CA 1
ATOM 691 C C . LEU A 1 88 ? 9.058 -9.932 -12.924 1.00 85.75 88 LEU A C 1
ATOM 693 O O . LEU A 1 88 ? 8.296 -10.245 -12.008 1.00 85.75 88 LEU A O 1
ATOM 697 N N . HIS A 1 89 ? 9.306 -8.658 -13.240 1.00 85.00 89 HIS A N 1
ATOM 698 C CA . HIS A 1 89 ? 8.771 -7.516 -12.493 1.00 85.00 89 HIS A CA 1
ATOM 699 C C . HIS A 1 89 ? 7.231 -7.497 -12.434 1.00 85.00 89 HIS A C 1
ATOM 701 O O . HIS A 1 89 ? 6.644 -7.076 -11.438 1.00 85.00 89 HIS A O 1
ATOM 707 N N . ASN A 1 90 ? 6.543 -8.000 -13.464 1.00 88.62 90 ASN A N 1
ATOM 708 C CA . ASN A 1 90 ? 5.077 -8.058 -13.480 1.00 88.62 90 ASN A CA 1
ATOM 709 C C . ASN A 1 90 ? 4.559 -9.071 -12.465 1.00 88.62 90 ASN A C 1
ATOM 711 O O . ASN A 1 90 ? 3.554 -8.824 -11.793 1.00 88.62 90 ASN A O 1
ATOM 715 N N . PHE A 1 91 ? 5.243 -10.209 -12.334 1.00 90.88 91 PHE A N 1
ATOM 716 C CA . PHE A 1 91 ? 4.923 -11.210 -11.321 1.00 90.88 91 PHE A CA 1
ATOM 717 C C . PHE A 1 91 ? 5.192 -10.688 -9.911 1.00 90.88 91 PHE A C 1
ATOM 719 O O . PHE A 1 91 ? 4.370 -10.910 -9.022 1.00 90.88 91 PHE A O 1
ATOM 726 N N . GLU A 1 92 ? 6.280 -9.945 -9.706 1.00 90.94 92 GLU A N 1
ATOM 727 C CA . GLU A 1 92 ? 6.574 -9.303 -8.422 1.00 90.94 92 GLU A CA 1
ATOM 728 C C . GLU A 1 92 ? 5.476 -8.310 -8.029 1.00 90.94 92 GLU A C 1
ATOM 730 O O . GLU A 1 92 ? 4.881 -8.417 -6.953 1.00 90.94 92 GLU A O 1
ATOM 735 N N . HIS A 1 93 ? 5.120 -7.398 -8.935 1.00 91.56 93 HIS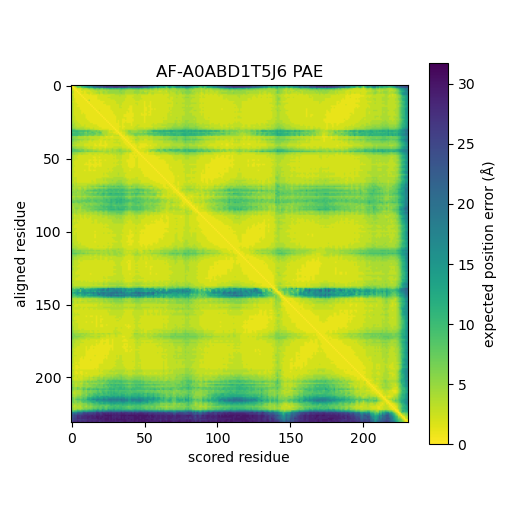 A N 1
ATOM 736 C CA . HIS A 1 93 ? 4.048 -6.423 -8.725 1.00 91.56 93 HIS A CA 1
ATOM 737 C C . HIS A 1 93 ? 2.686 -7.090 -8.486 1.00 91.56 93 HIS A C 1
ATOM 739 O O . HIS A 1 93 ? 1.907 -6.680 -7.614 1.00 91.56 93 HIS A O 1
ATOM 745 N N . SER A 1 94 ? 2.396 -8.157 -9.233 1.00 94.69 94 SER A N 1
ATOM 746 C CA . SER A 1 94 ? 1.173 -8.942 -9.059 1.00 94.69 94 SER A CA 1
ATOM 747 C C . SER A 1 94 ? 1.147 -9.640 -7.706 1.00 94.69 94 SER A C 1
ATOM 749 O O . SER A 1 94 ? 0.109 -9.649 -7.052 1.00 94.69 94 SER A O 1
ATOM 751 N N . SER A 1 95 ? 2.284 -10.156 -7.238 1.00 95.44 95 SER A N 1
ATOM 752 C CA . SER A 1 95 ? 2.418 -10.773 -5.917 1.00 95.44 95 SER A CA 1
ATOM 753 C C . SER A 1 95 ? 2.123 -9.773 -4.790 1.00 95.44 95 SER A C 1
ATOM 755 O O . SER A 1 95 ? 1.338 -10.082 -3.894 1.00 95.44 95 SER A O 1
ATOM 757 N N . ILE A 1 96 ? 2.633 -8.534 -4.885 1.00 95.75 96 ILE A N 1
ATOM 758 C CA . ILE A 1 96 ? 2.272 -7.430 -3.964 1.00 95.75 96 ILE A CA 1
ATOM 759 C C . ILE A 1 96 ? 0.762 -7.162 -3.991 1.00 95.75 96 I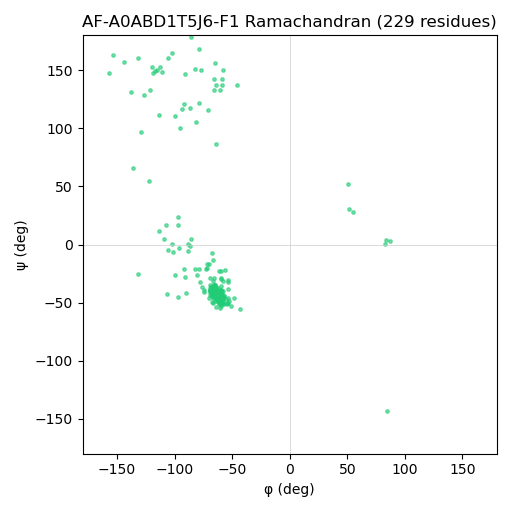LE A C 1
ATOM 761 O O . ILE A 1 96 ? 0.114 -7.017 -2.955 1.00 95.75 96 ILE A O 1
ATOM 765 N N . SER A 1 97 ? 0.172 -7.116 -5.183 1.00 97.38 97 SER A N 1
ATOM 766 C CA . SER A 1 97 ? -1.264 -6.868 -5.336 1.00 97.38 97 SER A CA 1
ATOM 767 C C . SER A 1 97 ? -2.105 -8.007 -4.740 1.00 97.38 97 SER A C 1
ATOM 769 O O . SER A 1 97 ? -3.137 -7.757 -4.118 1.00 97.38 97 SER A O 1
ATOM 771 N N . ILE A 1 98 ? -1.656 -9.258 -4.865 1.00 98.12 98 ILE A N 1
ATOM 772 C CA . ILE A 1 98 ? -2.316 -10.426 -4.271 1.00 98.12 98 ILE A CA 1
ATOM 773 C C . ILE A 1 98 ? -2.287 -10.340 -2.744 1.00 98.12 98 ILE A C 1
ATOM 775 O O . ILE A 1 98 ? -3.327 -10.527 -2.115 1.00 98.12 98 ILE A O 1
ATOM 779 N N . THR A 1 99 ? -1.151 -10.031 -2.116 1.00 98.00 99 THR A N 1
ATOM 780 C CA . THR A 1 99 ? -1.086 -9.959 -0.644 1.00 98.00 99 THR A CA 1
ATOM 781 C C . THR A 1 99 ? -1.960 -8.835 -0.082 1.00 98.00 99 THR A C 1
ATOM 783 O O . THR A 1 99 ? -2.661 -9.049 0.912 1.00 98.00 99 THR A O 1
ATOM 786 N N . LEU A 1 100 ? -2.013 -7.677 -0.749 1.00 97.94 100 LEU A N 1
ATOM 787 C CA . LEU A 1 100 ? -2.922 -6.578 -0.401 1.00 97.94 100 LEU A CA 1
ATOM 788 C C . LEU A 1 100 ? -4.399 -6.954 -0.602 1.00 97.94 100 LEU A C 1
ATOM 790 O O . LEU A 1 100 ? -5.240 -6.626 0.242 1.00 97.94 100 LEU A O 1
ATOM 794 N N . PHE A 1 101 ? -4.723 -7.693 -1.668 1.00 98.69 101 PHE A N 1
ATOM 795 C CA . PHE A 1 101 ? -6.062 -8.248 -1.873 1.00 98.69 101 PHE A CA 1
ATOM 796 C C . PHE A 1 101 ? -6.446 -9.194 -0.730 1.00 98.69 101 PHE A C 1
ATOM 798 O O . PHE A 1 101 ? -7.529 -9.060 -0.160 1.00 98.69 101 PHE A O 1
ATOM 805 N N . MET A 1 102 ? -5.554 -10.120 -0.357 1.00 98.50 102 MET A N 1
ATOM 806 C CA . MET A 1 102 ? -5.799 -11.065 0.733 1.00 98.50 102 MET A CA 1
ATOM 807 C C . MET A 1 102 ? -5.995 -10.336 2.065 1.00 98.50 102 MET A C 1
ATOM 809 O O . MET A 1 102 ? -6.921 -10.673 2.802 1.00 98.50 102 MET A O 1
ATOM 813 N N . TYR A 1 103 ? -5.195 -9.302 2.352 1.00 98.50 103 TYR A N 1
ATOM 814 C CA . TYR A 1 103 ? -5.404 -8.426 3.509 1.00 98.50 103 TYR A CA 1
ATOM 815 C C . TYR A 1 103 ? -6.828 -7.854 3.527 1.00 98.50 103 TYR A C 1
ATOM 817 O O . TYR A 1 103 ? -7.527 -7.974 4.537 1.00 98.50 103 TYR A O 1
ATOM 825 N N . ALA A 1 104 ? -7.291 -7.273 2.417 1.00 98.56 104 ALA A N 1
ATOM 826 C CA . ALA A 1 104 ? -8.612 -6.656 2.354 1.00 98.56 104 ALA A CA 1
ATOM 827 C C . ALA A 1 104 ? -9.751 -7.685 2.465 1.00 98.56 104 ALA A C 1
ATOM 829 O O . ALA A 1 104 ? -10.693 -7.484 3.236 1.00 98.56 104 ALA A O 1
ATOM 830 N N . ALA A 1 105 ? -9.644 -8.813 1.760 1.00 98.62 105 ALA A N 1
ATOM 831 C CA . ALA A 1 105 ? -10.634 -9.885 1.795 1.00 98.62 105 ALA A CA 1
ATOM 832 C C . ALA A 1 105 ? -10.761 -10.490 3.201 1.00 98.62 105 ALA A C 1
ATOM 834 O O . ALA A 1 105 ? -11.863 -10.582 3.750 1.00 98.62 105 ALA A O 1
ATOM 835 N N . PHE A 1 106 ? -9.637 -10.839 3.833 1.00 98.50 106 PHE A N 1
ATOM 836 C CA . PHE A 1 106 ? -9.651 -11.379 5.189 1.00 98.50 106 PHE A CA 1
ATOM 837 C C . PHE A 1 106 ? -10.054 -10.341 6.236 1.00 98.50 106 PHE A C 1
ATOM 839 O O . PHE A 1 106 ? -10.676 -10.720 7.223 1.00 98.50 106 PHE A O 1
ATOM 846 N N . SER A 1 107 ? -9.803 -9.046 6.022 1.00 98.44 107 SER A N 1
ATOM 847 C CA . SER A 1 107 ? -10.320 -7.987 6.904 1.00 98.44 107 SER A CA 1
ATOM 848 C C . SER A 1 107 ? -11.853 -7.994 6.967 1.00 98.44 107 SER A C 1
ATOM 850 O O . SER A 1 107 ? -12.423 -7.847 8.049 1.00 98.44 107 SER A O 1
ATOM 852 N N . ILE A 1 108 ? -12.530 -8.234 5.834 1.00 98.56 108 ILE A N 1
ATOM 853 C CA . ILE A 1 108 ? -13.995 -8.393 5.789 1.00 98.56 108 ILE A CA 1
ATOM 854 C C . ILE A 1 108 ? -14.419 -9.663 6.535 1.00 98.56 108 ILE A C 1
ATOM 856 O O . ILE A 1 108 ? -15.361 -9.630 7.327 1.00 98.56 108 ILE A O 1
ATOM 860 N N . VAL A 1 109 ? -13.732 -10.784 6.297 1.00 98.44 109 VAL A N 1
ATOM 861 C CA . VAL A 1 109 ? -14.035 -12.066 6.955 1.00 98.44 109 VAL A CA 1
ATOM 862 C C . VAL A 1 109 ? -13.880 -11.954 8.475 1.00 98.44 109 VAL A C 1
ATOM 864 O O . VAL A 1 109 ? -14.785 -12.337 9.214 1.00 98.44 109 VAL A O 1
ATOM 867 N N . LEU A 1 110 ? -12.777 -11.370 8.946 1.00 98.38 110 LEU A N 1
ATOM 868 C CA . LEU A 1 110 ? -12.504 -11.146 10.364 1.00 98.38 110 LEU A CA 1
ATOM 869 C C . LEU A 1 110 ? -13.535 -10.210 11.003 1.00 98.38 110 LEU A C 1
ATOM 871 O O . LEU A 1 110 ? -13.940 -10.466 12.133 1.00 98.38 110 LEU A O 1
ATOM 875 N N . ASP A 1 111 ? -14.006 -9.179 10.294 1.00 97.44 111 ASP A N 1
ATOM 876 C CA . ASP A 1 111 ? -15.089 -8.310 10.780 1.00 97.44 111 ASP A CA 1
ATOM 877 C C . ASP A 1 111 ? -16.425 -9.036 10.924 1.00 97.44 111 ASP A C 1
ATOM 879 O O . ASP A 1 111 ? -17.168 -8.765 11.863 1.00 97.44 111 ASP A O 1
ATOM 883 N N . LYS A 1 112 ? -16.730 -9.983 10.031 1.00 97.38 112 LYS A N 1
ATOM 884 C CA . LYS A 1 112 ? -17.974 -10.759 10.111 1.00 97.38 112 LYS A CA 1
ATOM 885 C C . LYS A 1 112 ? -17.950 -11.845 11.180 1.00 97.38 112 LYS A C 1
ATOM 887 O O . LYS A 1 112 ? -18.981 -12.103 11.791 1.00 97.38 112 LYS A O 1
ATOM 892 N N . ILE A 1 113 ? -16.806 -12.497 11.377 1.00 97.44 113 ILE A N 1
ATOM 893 C CA . ILE A 1 113 ? -16.642 -13.543 12.398 1.00 97.44 113 ILE A CA 1
ATOM 894 C C . ILE A 1 113 ? -16.474 -12.917 13.789 1.00 97.44 113 ILE A C 1
ATOM 896 O O . ILE A 1 113 ? -16.903 -13.504 14.778 1.00 97.44 113 ILE A O 1
ATOM 900 N N . ALA A 1 114 ? -15.855 -11.734 13.859 1.00 96.06 114 ALA A N 1
ATOM 901 C CA . ALA A 1 114 ? -15.556 -10.997 15.083 1.00 96.06 114 ALA A CA 1
ATOM 902 C C . ALA A 1 114 ? -14.849 -11.837 16.175 1.00 96.06 114 ALA A C 1
ATOM 904 O O . ALA A 1 114 ? -15.300 -11.866 17.325 1.00 96.06 114 ALA A O 1
ATOM 905 N N . PRO A 1 115 ? -13.733 -12.535 15.863 1.00 96.38 115 PRO A N 1
ATOM 906 C CA . PRO A 1 115 ? -12.980 -13.251 16.887 1.00 96.38 115 PRO A CA 1
ATOM 907 C C . PRO A 1 115 ? -12.380 -12.265 17.909 1.00 96.38 115 PRO A C 1
ATOM 909 O O . PRO A 1 115 ? -12.092 -11.120 17.553 1.00 96.38 115 PRO A O 1
ATOM 912 N N . PRO A 1 116 ? -12.071 -12.690 19.150 1.00 94.50 116 PRO A N 1
ATOM 913 C CA . PRO A 1 116 ? -11.514 -11.801 20.179 1.00 94.50 116 PRO A CA 1
ATOM 914 C C . PRO A 1 116 ? -10.250 -11.037 19.746 1.00 94.50 116 PRO A C 1
ATOM 916 O O . PRO A 1 116 ? -10.018 -9.911 20.179 1.00 94.50 116 PRO A O 1
ATOM 919 N N . ALA A 1 117 ? -9.449 -11.630 18.855 1.00 94.56 117 ALA A N 1
ATOM 920 C CA . ALA A 1 117 ? -8.224 -11.046 18.313 1.00 94.56 117 ALA A CA 1
ATOM 921 C C . ALA A 1 117 ? -8.405 -10.371 16.935 1.00 94.56 117 ALA A C 1
ATOM 923 O O . ALA A 1 117 ? -7.409 -10.133 16.255 1.00 94.56 117 ALA A O 1
ATOM 924 N N . GLN A 1 118 ? -9.636 -10.056 16.504 1.00 95.62 118 GLN A N 1
ATOM 925 C CA . GLN A 1 118 ? -9.965 -9.521 15.169 1.00 95.62 118 GLN A CA 1
ATOM 926 C C . GLN A 1 118 ? -8.991 -8.433 14.693 1.00 95.62 118 GLN A C 1
ATOM 928 O O . GLN A 1 118 ? -8.392 -8.551 13.622 1.00 95.62 118 GLN A O 1
ATOM 933 N N . TYR A 1 119 ? -8.814 -7.371 15.484 1.00 95.12 119 TYR A N 1
ATOM 934 C CA . TYR A 1 119 ? -7.955 -6.253 15.096 1.00 95.12 119 TYR A CA 1
ATOM 935 C C . TYR A 1 119 ? -6.477 -6.637 15.082 1.00 95.12 119 TYR A C 1
ATOM 937 O O . TYR A 1 119 ? -5.764 -6.203 14.182 1.00 95.12 119 TYR A O 1
ATOM 945 N N . GLY A 1 120 ? -6.019 -7.468 16.021 1.00 96.62 120 GLY A N 1
ATOM 946 C CA . GLY A 1 120 ? -4.644 -7.974 16.038 1.00 96.62 120 GLY A CA 1
ATOM 947 C C . GLY A 1 120 ? -4.332 -8.822 14.803 1.00 96.62 120 GLY A C 1
ATOM 948 O O . GLY A 1 120 ? -3.325 -8.591 14.144 1.00 96.62 120 GLY A O 1
ATOM 949 N N . LEU A 1 121 ? -5.243 -9.725 14.423 1.00 97.62 121 LEU A N 1
ATOM 950 C CA . LEU A 1 121 ? -5.139 -10.529 13.200 1.00 97.62 121 LEU A CA 1
ATOM 951 C C . LEU A 1 121 ? -5.145 -9.657 11.939 1.00 97.62 121 LEU A C 1
ATOM 953 O O . LEU A 1 121 ? -4.383 -9.907 11.011 1.00 97.62 121 LEU A O 1
ATOM 957 N N . THR A 1 122 ? -5.956 -8.599 11.921 1.00 97.88 122 THR A N 1
ATOM 958 C CA . THR A 1 122 ? -5.994 -7.666 10.787 1.00 97.88 122 THR A CA 1
ATOM 959 C C . THR A 1 122 ? -4.684 -6.878 10.658 1.00 97.88 122 THR A C 1
ATOM 961 O O . THR A 1 122 ? -4.164 -6.729 9.556 1.00 97.88 122 THR A O 1
ATOM 964 N N . HIS A 1 123 ? -4.106 -6.417 11.775 1.00 97.81 123 HIS A N 1
ATOM 965 C CA . HIS A 1 123 ? -2.777 -5.796 11.771 1.00 97.81 123 HIS A CA 1
ATOM 966 C C . HIS A 1 123 ? -1.700 -6.788 11.324 1.00 97.81 123 HIS A C 1
ATOM 968 O O . HIS A 1 123 ? -0.864 -6.422 10.510 1.00 97.81 123 HIS A O 1
ATOM 974 N N . LEU A 1 124 ? -1.749 -8.047 11.775 1.00 98.12 124 LEU A N 1
ATOM 975 C CA . LEU A 1 124 ? -0.812 -9.086 11.339 1.00 98.12 124 LEU A CA 1
ATOM 976 C C . LEU A 1 124 ? -0.861 -9.299 9.819 1.00 98.12 124 LEU A C 1
ATOM 978 O O . LEU A 1 124 ? 0.184 -9.336 9.178 1.00 98.12 124 LEU A O 1
ATOM 982 N N . LEU A 1 125 ? -2.058 -9.382 9.231 1.00 98.31 125 LEU A N 1
ATOM 983 C CA . LEU A 1 125 ? -2.227 -9.480 7.778 1.00 98.31 125 LEU A CA 1
ATOM 984 C C . LEU A 1 125 ? -1.651 -8.257 7.052 1.00 98.31 125 LEU A C 1
ATOM 986 O O . LEU A 1 125 ? -0.951 -8.414 6.055 1.00 98.31 125 LEU A O 1
ATOM 990 N N . GLY A 1 126 ? -1.896 -7.050 7.571 1.00 97.94 126 GLY A N 1
ATOM 991 C CA . GLY A 1 126 ? -1.306 -5.822 7.031 1.00 97.94 126 GLY A CA 1
ATOM 992 C C . GLY A 1 126 ? 0.223 -5.815 7.129 1.00 97.94 126 GLY A C 1
ATOM 993 O O . GLY A 1 126 ? 0.901 -5.433 6.182 1.00 97.94 126 GLY A O 1
ATOM 994 N N . SER A 1 127 ? 0.786 -6.300 8.238 1.00 98.25 127 SER A N 1
ATOM 995 C CA . SER A 1 127 ? 2.232 -6.456 8.413 1.00 98.25 127 SER A CA 1
ATOM 996 C C . SER A 1 127 ? 2.828 -7.479 7.450 1.00 98.25 127 SER A C 1
ATOM 998 O O . SER A 1 127 ? 3.912 -7.245 6.931 1.00 98.25 127 SER A O 1
ATOM 1000 N N . ILE A 1 128 ? 2.134 -8.583 7.168 1.00 98.44 128 ILE A N 1
ATOM 1001 C CA . ILE A 1 128 ? 2.568 -9.553 6.153 1.00 98.44 128 ILE A CA 1
ATOM 1002 C C . ILE A 1 128 ? 2.578 -8.896 4.769 1.00 98.44 128 ILE A C 1
ATOM 1004 O O . ILE A 1 128 ? 3.562 -9.038 4.046 1.00 98.44 128 ILE A O 1
ATOM 1008 N N . ALA A 1 129 ? 1.535 -8.134 4.425 1.00 98.12 129 ALA A N 1
ATOM 1009 C CA . ALA A 1 129 ? 1.469 -7.417 3.154 1.00 98.12 129 ALA A CA 1
ATOM 1010 C C . ALA A 1 129 ? 2.599 -6.381 3.021 1.00 98.12 129 ALA A C 1
ATOM 1012 O O . ALA A 1 129 ? 3.328 -6.409 2.035 1.00 98.12 129 ALA A O 1
ATOM 1013 N N . PHE A 1 130 ? 2.832 -5.536 4.034 1.00 98.25 130 PHE A N 1
ATOM 1014 C CA . PHE A 1 130 ? 3.949 -4.581 4.012 1.00 98.25 130 PHE A CA 1
ATOM 1015 C C . PHE A 1 130 ? 5.321 -5.260 4.043 1.00 98.25 130 PHE A C 1
ATOM 1017 O O . PHE A 1 130 ? 6.255 -4.768 3.420 1.00 98.25 130 PHE A O 1
ATOM 1024 N N . GLY A 1 131 ? 5.460 -6.381 4.751 1.00 98.06 131 GLY A N 1
ATOM 1025 C CA . GLY A 1 131 ? 6.703 -7.149 4.800 1.00 98.06 131 GLY A CA 1
ATOM 1026 C C . GLY A 1 131 ? 7.053 -7.747 3.442 1.00 98.06 131 GLY A C 1
ATOM 1027 O O . GLY A 1 131 ? 8.185 -7.613 2.985 1.00 98.06 131 GLY A O 1
ATOM 1028 N N . GLN A 1 132 ? 6.071 -8.342 2.763 1.00 97.31 132 GLN A N 1
ATOM 1029 C CA . GLN A 1 132 ? 6.251 -8.865 1.413 1.00 97.31 132 GLN A CA 1
ATOM 1030 C C . GLN A 1 132 ? 6.447 -7.738 0.388 1.00 97.31 132 GLN A C 1
ATOM 1032 O O . GLN A 1 132 ? 7.311 -7.866 -0.475 1.00 97.31 132 GLN A O 1
ATOM 1037 N N . GLN A 1 133 ? 5.727 -6.620 0.516 1.00 96.19 133 GLN A N 1
ATOM 1038 C CA . GLN A 1 133 ? 5.941 -5.426 -0.303 1.00 96.19 133 GLN A CA 1
ATOM 1039 C C . GLN A 1 133 ? 7.374 -4.900 -0.154 1.00 96.19 133 GLN A C 1
ATOM 1041 O O . GLN A 1 133 ? 8.039 -4.664 -1.157 1.00 96.19 133 GLN A O 1
ATOM 1046 N N . LEU A 1 134 ? 7.871 -4.751 1.079 1.00 96.31 134 LEU A N 1
ATOM 1047 C CA . LEU A 1 134 ? 9.238 -4.303 1.345 1.00 96.31 134 LEU A CA 1
ATOM 1048 C C . LEU A 1 134 ? 10.266 -5.265 0.752 1.00 96.31 134 LEU A C 1
ATOM 1050 O O . LEU A 1 134 ? 11.207 -4.814 0.110 1.00 96.31 134 LEU A O 1
ATOM 1054 N N . LEU A 1 135 ? 10.076 -6.573 0.949 1.00 94.50 135 LEU A N 1
ATOM 1055 C CA . LEU A 1 135 ? 10.973 -7.596 0.419 1.00 94.50 135 LEU A CA 1
ATOM 1056 C C . LEU A 1 135 ? 11.044 -7.538 -1.108 1.00 94.50 135 LEU A C 1
ATOM 1058 O O . LEU A 1 135 ? 12.140 -7.513 -1.658 1.00 94.50 135 LEU A O 1
ATOM 1062 N N . LEU A 1 136 ? 9.896 -7.488 -1.789 1.00 92.00 136 LEU A N 1
ATOM 1063 C CA . LEU A 1 136 ? 9.891 -7.442 -3.248 1.00 92.00 136 LEU A CA 1
ATOM 1064 C C . LEU A 1 136 ? 10.434 -6.122 -3.780 1.00 92.00 136 LEU A C 1
ATOM 1066 O O . LEU A 1 136 ? 11.225 -6.163 -4.705 1.00 92.00 136 LEU A O 1
ATOM 1070 N N . PHE A 1 137 ? 10.124 -4.971 -3.175 1.00 88.25 137 PHE A N 1
ATOM 1071 C CA . PHE A 1 137 ? 10.764 -3.716 -3.585 1.00 88.25 137 PHE A CA 1
ATOM 1072 C C . PHE A 1 137 ? 12.263 -3.689 -3.299 1.00 88.25 137 PHE A C 1
ATOM 1074 O O . PHE A 1 137 ? 12.988 -3.005 -4.011 1.00 88.25 137 PHE A O 1
ATOM 1081 N N . HIS A 1 138 ? 12.739 -4.395 -2.274 1.00 89.38 138 HIS A N 1
ATOM 1082 C CA . HIS A 1 138 ? 14.166 -4.509 -2.011 1.00 89.38 138 HIS A CA 1
ATOM 1083 C C . HIS A 1 138 ? 14.872 -5.290 -3.121 1.00 89.38 138 HIS A C 1
ATOM 1085 O O . HIS A 1 138 ? 15.830 -4.776 -3.688 1.00 89.38 138 HIS A O 1
ATOM 1091 N N . LEU A 1 139 ? 14.354 -6.473 -3.467 1.00 84.19 139 LEU A N 1
ATOM 1092 C CA . LEU A 1 139 ? 14.885 -7.300 -4.555 1.00 84.19 139 LEU A CA 1
ATOM 1093 C C . LEU A 1 139 ? 14.756 -6.587 -5.913 1.00 84.19 139 LEU A C 1
ATOM 1095 O O . LEU A 1 139 ? 15.732 -6.446 -6.637 1.00 84.19 139 LEU A O 1
ATOM 1099 N N . HIS A 1 140 ? 13.599 -5.990 -6.185 1.00 77.38 140 HIS A N 1
ATOM 1100 C CA . HIS A 1 140 ? 13.360 -5.180 -7.378 1.00 77.38 140 HIS A CA 1
ATOM 1101 C C . HIS A 1 140 ? 14.309 -3.974 -7.471 1.00 77.38 140 HIS A C 1
ATOM 1103 O O . HIS A 1 140 ? 14.820 -3.629 -8.529 1.00 77.38 140 HIS A O 1
ATOM 1109 N N . SER A 1 141 ? 14.578 -3.301 -6.349 1.00 65.81 141 SER A N 1
ATOM 1110 C CA . SER A 1 141 ? 15.486 -2.152 -6.318 1.00 65.81 141 SER A CA 1
ATOM 1111 C C . SER A 1 141 ? 16.951 -2.547 -6.464 1.00 65.81 141 SER A C 1
ATOM 1113 O O . SER A 1 141 ? 17.741 -1.675 -6.815 1.00 65.81 141 SER A O 1
ATOM 1115 N N . THR A 1 142 ? 17.334 -3.796 -6.177 1.00 59.81 142 THR A N 1
ATOM 1116 C CA . THR A 1 142 ? 18.692 -4.271 -6.480 1.00 59.81 142 THR A CA 1
ATOM 1117 C C . THR A 1 142 ? 18.916 -4.474 -7.976 1.00 59.81 142 THR A C 1
ATOM 1119 O O . THR A 1 142 ? 20.062 -4.403 -8.414 1.00 59.81 142 THR A O 1
ATOM 1122 N N . ASP A 1 143 ? 17.843 -4.611 -8.757 1.00 61.91 143 ASP A N 1
ATOM 1123 C CA . ASP A 1 143 ? 17.913 -4.677 -10.220 1.00 61.91 143 ASP A CA 1
ATOM 1124 C C . ASP A 1 143 ? 17.999 -3.270 -10.853 1.00 61.91 143 ASP A C 1
ATOM 1126 O O . ASP A 1 143 ? 18.523 -3.091 -11.956 1.00 61.91 143 ASP A O 1
ATOM 1130 N N . HIS A 1 144 ? 17.579 -2.230 -10.118 1.00 66.94 144 HIS A N 1
ATOM 1131 C CA . HIS A 1 144 ? 17.667 -0.828 -10.537 1.00 66.94 144 HIS A CA 1
ATOM 1132 C C . HIS A 1 144 ? 18.923 -0.128 -10.012 1.00 66.94 144 HIS A C 1
ATOM 1134 O O . HIS A 1 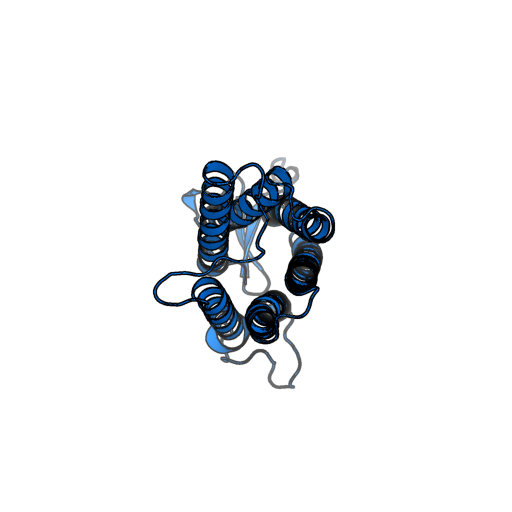144 ? 18.963 0.373 -8.890 1.00 66.94 144 HIS A O 1
ATOM 1140 N N . MET A 1 145 ? 19.942 0.011 -10.858 1.00 70.81 145 MET A N 1
ATOM 1141 C CA . MET A 1 145 ? 21.110 0.857 -10.561 1.00 70.81 145 MET A CA 1
ATOM 1142 C C . MET A 1 145 ? 20.847 2.344 -10.883 1.00 70.81 145 MET A C 1
ATOM 1144 O O . MET A 1 145 ? 20.090 2.675 -11.794 1.00 70.81 145 MET A O 1
ATOM 1148 N N . GLY A 1 146 ? 21.498 3.271 -10.175 1.00 82.12 146 GLY A N 1
ATOM 1149 C CA . GLY A 1 146 ? 21.422 4.712 -10.468 1.00 82.12 146 GLY A CA 1
ATOM 1150 C C . GLY A 1 146 ? 20.213 5.429 -9.848 1.00 82.12 146 GLY A C 1
ATOM 1151 O O . GLY A 1 146 ? 19.837 5.161 -8.707 1.00 82.12 146 GLY A O 1
ATOM 1152 N N . VAL A 1 147 ? 19.632 6.395 -10.571 1.00 85.69 147 VAL A N 1
ATOM 1153 C CA . VAL A 1 147 ? 18.607 7.311 -10.028 1.00 85.69 147 VAL A CA 1
ATOM 1154 C C . VAL A 1 147 ? 17.323 6.571 -9.655 1.00 85.69 147 VAL A C 1
ATOM 1156 O O . VAL A 1 147 ? 16.793 6.790 -8.570 1.00 85.69 147 VAL A O 1
ATOM 1159 N N . GLU A 1 148 ? 16.844 5.659 -10.500 1.00 85.38 148 GLU A N 1
ATOM 1160 C CA . GLU A 1 148 ? 15.641 4.862 -10.219 1.00 85.38 148 GLU A CA 1
ATOM 1161 C C . GLU A 1 148 ? 15.780 4.067 -8.908 1.00 85.38 148 GLU A C 1
ATOM 1163 O O . GLU A 1 148 ? 14.910 4.150 -8.036 1.00 85.38 148 GLU A O 1
ATOM 1168 N N . GLY A 1 149 ? 16.936 3.430 -8.690 1.00 86.25 149 GLY A N 1
ATOM 1169 C CA . GLY A 1 149 ? 17.258 2.735 -7.441 1.00 86.25 149 GLY A CA 1
ATOM 1170 C C . GLY A 1 149 ? 17.236 3.646 -6.209 1.00 86.25 149 GLY A C 1
ATOM 1171 O O . GLY A 1 149 ? 16.688 3.273 -5.173 1.00 86.25 149 GLY A O 1
ATOM 1172 N N . GLN A 1 150 ? 17.750 4.878 -6.308 1.00 88.88 150 GLN A N 1
ATOM 1173 C CA . GLN A 1 150 ? 17.694 5.847 -5.202 1.00 88.88 150 GLN A CA 1
ATOM 1174 C C . GLN A 1 150 ? 16.252 6.228 -4.839 1.00 88.88 150 GLN A C 1
ATOM 1176 O O . GLN A 1 150 ? 15.907 6.313 -3.656 1.00 88.88 150 GLN A O 1
ATOM 1181 N N . TYR A 1 151 ? 15.390 6.425 -5.840 1.00 91.25 151 TYR A N 1
ATOM 1182 C CA . TYR A 1 151 ? 13.974 6.691 -5.596 1.00 91.25 151 TYR A CA 1
ATOM 1183 C C . TYR A 1 151 ? 13.288 5.484 -4.942 1.00 91.25 151 TYR A C 1
ATOM 1185 O O . TYR A 1 151 ? 12.515 5.661 -3.996 1.00 91.25 151 TYR A O 1
ATOM 1193 N N . HIS A 1 152 ? 13.573 4.257 -5.387 1.00 91.06 152 HIS A N 1
ATOM 1194 C CA . HIS A 1 152 ? 13.010 3.054 -4.768 1.00 91.06 152 HIS A CA 1
ATOM 1195 C C . HIS A 1 152 ? 13.527 2.827 -3.345 1.00 91.06 152 HIS A C 1
ATOM 1197 O O . HIS A 1 152 ? 12.754 2.430 -2.474 1.00 91.06 152 HIS A O 1
ATOM 1203 N N . TRP A 1 153 ? 14.785 3.150 -3.056 1.00 91.12 153 TRP A N 1
ATOM 1204 C CA . TRP A 1 153 ? 15.326 3.081 -1.700 1.00 91.12 153 TRP A CA 1
ATOM 1205 C C . TRP A 1 153 ? 14.588 4.021 -0.731 1.00 91.12 153 TRP A C 1
ATOM 1207 O O . TRP A 1 153 ? 14.209 3.619 0.371 1.00 91.12 153 TRP A O 1
ATOM 1217 N N . LEU A 1 154 ? 14.284 5.251 -1.159 1.00 92.81 154 LEU A N 1
ATOM 1218 C CA . LEU A 1 154 ? 13.477 6.186 -0.364 1.00 92.81 154 LEU A CA 1
ATOM 1219 C C . LEU A 1 154 ? 12.041 5.676 -0.148 1.00 92.81 154 LEU A C 1
ATOM 1221 O O . LEU A 1 154 ? 11.489 5.831 0.946 1.00 92.81 154 LEU A O 1
ATOM 1225 N N . LEU A 1 155 ? 11.453 5.005 -1.146 1.00 94.88 155 LEU A N 1
ATOM 1226 C CA . LEU A 1 155 ? 10.155 4.340 -0.998 1.00 94.88 155 LEU A CA 1
ATOM 1227 C C . LEU A 1 155 ? 10.207 3.235 0.070 1.00 94.88 155 LEU A C 1
ATOM 1229 O O . LEU A 1 155 ? 9.303 3.142 0.903 1.00 94.88 155 LEU A O 1
ATOM 1233 N N . GLN A 1 156 ? 11.272 2.426 0.080 1.00 95.44 156 GLN A N 1
ATOM 1234 C CA . GLN A 1 156 ? 11.455 1.338 1.047 1.00 95.44 156 GLN A CA 1
ATOM 1235 C C . GLN A 1 156 ? 11.471 1.842 2.494 1.00 95.44 156 GLN A C 1
ATOM 1237 O O . GLN A 1 156 ? 10.899 1.186 3.362 1.00 95.44 156 GLN A O 1
ATOM 1242 N N . ILE A 1 157 ? 12.034 3.024 2.769 1.00 96.44 157 ILE A N 1
ATOM 1243 C CA . ILE A 1 157 ? 11.986 3.629 4.112 1.00 96.44 157 ILE A CA 1
ATOM 1244 C C . ILE A 1 157 ? 10.535 3.867 4.551 1.00 96.44 157 ILE A C 1
ATOM 1246 O O . ILE A 1 157 ? 10.156 3.526 5.674 1.00 96.44 157 ILE A O 1
ATOM 1250 N N . ALA A 1 158 ? 9.698 4.415 3.667 1.00 97.19 158 ALA A N 1
ATOM 1251 C CA . ALA A 1 158 ? 8.290 4.661 3.968 1.00 97.19 158 ALA A CA 1
ATOM 1252 C C . ALA A 1 158 ? 7.512 3.351 4.192 1.00 97.19 158 ALA A C 1
ATOM 1254 O O . ALA A 1 158 ? 6.717 3.257 5.135 1.00 97.19 158 ALA A O 1
ATOM 1255 N N . ILE A 1 159 ? 7.778 2.322 3.379 1.00 97.94 159 ILE A N 1
ATOM 1256 C CA . ILE A 1 159 ? 7.199 0.980 3.550 1.00 97.94 159 ILE A CA 1
ATOM 1257 C C . ILE A 1 159 ? 7.649 0.367 4.882 1.00 97.94 159 ILE A C 1
ATOM 1259 O O . ILE A 1 159 ? 6.823 -0.153 5.629 1.00 97.94 159 ILE A O 1
ATOM 1263 N N . PHE A 1 160 ? 8.930 0.480 5.236 1.00 98.44 160 PHE A N 1
ATOM 1264 C CA . PHE A 1 160 ? 9.468 -0.034 6.495 1.00 98.44 160 PHE A CA 1
ATOM 1265 C C . PHE A 1 160 ? 8.810 0.622 7.716 1.00 98.44 160 PHE A C 1
ATOM 1267 O O . PHE A 1 160 ? 8.393 -0.073 8.645 1.00 98.44 160 PHE A O 1
ATOM 1274 N N . ILE A 1 161 ? 8.632 1.946 7.705 1.00 98.44 161 ILE A N 1
ATOM 1275 C CA . ILE A 1 161 ? 7.905 2.651 8.773 1.00 98.44 161 ILE A CA 1
ATOM 1276 C C . ILE A 1 161 ? 6.457 2.146 8.857 1.00 98.44 161 ILE A C 1
ATOM 1278 O O . ILE A 1 161 ? 5.939 1.923 9.955 1.00 98.44 161 ILE A O 1
ATOM 1282 N N . SER A 1 162 ? 5.816 1.904 7.714 1.00 98.38 162 SER A N 1
ATOM 1283 C CA . SER A 1 162 ? 4.444 1.381 7.646 1.00 98.38 162 SER A CA 1
ATOM 1284 C C . SER A 1 162 ? 4.349 -0.042 8.209 1.00 98.38 162 SER A C 1
ATOM 1286 O O . SER A 1 162 ? 3.442 -0.344 8.987 1.00 98.38 162 SER A O 1
ATOM 1288 N N . LEU A 1 163 ? 5.330 -0.899 7.913 1.00 98.62 163 LEU A N 1
ATOM 1289 C CA . LEU A 1 163 ? 5.464 -2.243 8.475 1.00 98.62 163 LEU A CA 1
ATOM 1290 C C . LEU A 1 163 ? 5.610 -2.205 10.001 1.00 98.62 163 LEU A C 1
ATOM 1292 O O . LEU A 1 163 ? 4.825 -2.837 10.714 1.00 98.62 163 LEU A O 1
ATOM 1296 N N . VAL A 1 164 ? 6.590 -1.448 10.503 1.00 98.56 164 VAL A N 1
ATOM 1297 C CA . VAL A 1 164 ? 6.897 -1.360 11.939 1.00 98.56 164 VAL A CA 1
ATOM 1298 C C . VAL A 1 164 ? 5.704 -0.812 12.712 1.00 98.56 164 VAL A C 1
ATOM 1300 O O . VAL A 1 164 ? 5.286 -1.403 13.705 1.00 98.56 164 VAL A O 1
ATOM 1303 N N . THR A 1 165 ? 5.098 0.279 12.246 1.00 98.38 165 THR A N 1
ATOM 1304 C CA . THR A 1 165 ? 3.931 0.875 12.915 1.00 98.38 165 THR A CA 1
ATOM 1305 C C . THR A 1 165 ? 2.695 -0.028 12.854 1.00 98.38 165 THR A C 1
ATOM 1307 O O . THR A 1 165 ? 1.905 -0.064 13.803 1.00 98.38 165 THR A O 1
ATOM 1310 N N . THR A 1 166 ? 2.535 -0.827 11.795 1.00 98.19 166 THR A N 1
ATOM 1311 C CA . THR A 1 166 ? 1.469 -1.838 11.719 1.00 98.19 166 THR A CA 1
ATOM 1312 C C . THR A 1 166 ? 1.695 -2.975 12.720 1.00 98.19 166 THR A C 1
ATOM 1314 O O . THR A 1 166 ? 0.756 -3.328 13.435 1.00 98.19 166 THR A O 1
ATOM 1317 N N . LEU A 1 167 ? 2.933 -3.468 12.866 1.00 98.25 167 LEU A N 1
ATOM 1318 C CA . LEU A 1 167 ? 3.300 -4.470 13.879 1.00 98.25 167 LEU A CA 1
ATOM 1319 C C . LEU A 1 167 ? 3.087 -3.941 15.302 1.00 98.25 167 LEU A C 1
ATOM 1321 O O . LEU A 1 167 ? 2.471 -4.605 16.136 1.00 98.25 167 LEU A O 1
ATOM 1325 N N . LEU A 1 168 ? 3.534 -2.713 15.577 1.00 97.88 168 LEU A N 1
ATOM 1326 C CA . LEU A 1 168 ? 3.315 -2.051 16.865 1.00 97.88 168 LEU A CA 1
ATOM 1327 C C . LEU A 1 168 ? 1.821 -1.883 17.176 1.00 97.88 168 LEU A C 1
ATOM 1329 O O . LEU A 1 168 ? 1.431 -1.939 18.340 1.00 97.88 168 LEU A O 1
ATOM 1333 N N . GLY A 1 169 ? 0.967 -1.746 16.158 1.00 96.75 169 GLY A N 1
ATOM 1334 C CA . GLY A 1 169 ? -0.487 -1.663 16.321 1.00 96.75 169 GLY A CA 1
ATOM 1335 C C . GLY A 1 169 ? -1.117 -2.892 16.985 1.00 96.75 169 GLY A C 1
ATOM 1336 O O . GLY A 1 169 ? -2.176 -2.760 17.597 1.00 96.75 169 GLY A O 1
ATOM 1337 N N . ILE A 1 170 ? -0.451 -4.053 16.936 1.00 96.69 170 ILE A N 1
ATOM 1338 C CA . ILE A 1 170 ? -0.896 -5.286 17.602 1.00 96.69 170 ILE A CA 1
ATOM 1339 C C . ILE A 1 170 ? -0.823 -5.128 19.128 1.00 96.69 170 ILE A C 1
ATOM 1341 O O . ILE A 1 170 ? -1.800 -5.400 19.824 1.00 96.69 170 ILE A O 1
ATOM 1345 N N . ASN A 1 171 ? 0.314 -4.651 19.645 1.00 95.75 171 ASN A N 1
ATOM 1346 C CA . ASN A 1 171 ? 0.563 -4.537 21.088 1.00 95.75 171 ASN A CA 1
ATOM 1347 C C . ASN A 1 171 ? 0.160 -3.174 21.669 1.00 95.75 171 ASN A C 1
ATOM 1349 O O . ASN A 1 171 ? -0.093 -3.061 22.867 1.00 95.75 171 ASN A O 1
ATOM 1353 N N . TYR A 1 172 ? 0.061 -2.139 20.831 1.00 95.38 172 TYR A N 1
ATOM 1354 C CA . TYR A 1 172 ? -0.244 -0.768 21.246 1.00 95.38 172 TYR A CA 1
ATOM 1355 C C . TYR A 1 172 ? -1.504 -0.202 20.560 1.00 95.38 172 TYR A C 1
ATOM 1357 O O . TYR A 1 172 ? -1.458 0.896 19.993 1.00 95.38 172 TYR A O 1
ATOM 1365 N N . PRO A 1 173 ? -2.674 -0.871 20.647 1.00 94.50 173 PRO A N 1
ATOM 1366 C CA . PRO A 1 173 ? -3.890 -0.462 19.935 1.00 94.50 173 PRO A CA 1
ATOM 1367 C C . PRO A 1 173 ? -4.469 0.878 20.417 1.00 94.50 173 PRO A C 1
ATOM 1369 O O . PRO A 1 173 ? -5.334 1.447 19.761 1.00 94.50 173 PRO A O 1
ATOM 1372 N N . LYS A 1 174 ? -4.018 1.404 21.560 1.00 95.81 174 LYS A N 1
ATOM 1373 C CA . LYS A 1 174 ? -4.449 2.697 22.122 1.00 95.81 174 LYS A CA 1
ATOM 1374 C C . LYS A 1 174 ? -3.508 3.859 21.775 1.00 95.81 174 LYS A C 1
ATOM 1376 O O . LYS A 1 174 ? -3.792 4.997 22.135 1.00 95.81 174 LYS A O 1
ATOM 1381 N N . SER A 1 175 ? -2.396 3.603 21.081 1.00 96.69 175 SER A N 1
ATOM 1382 C CA . SER A 1 175 ? -1.420 4.640 20.737 1.00 96.69 175 SER A CA 1
ATOM 1383 C C . SER A 1 175 ? -1.861 5.430 19.503 1.00 96.69 175 SER A C 1
ATOM 1385 O O . SER A 1 175 ? -1.752 4.948 18.374 1.00 96.69 175 SER A O 1
ATOM 1387 N N . PHE A 1 176 ? -2.334 6.664 19.710 1.00 97.19 176 PHE A N 1
ATOM 1388 C CA . PHE A 1 176 ? -2.652 7.582 18.610 1.00 97.19 176 PHE A CA 1
ATOM 1389 C C . PHE A 1 176 ? -1.421 7.885 17.750 1.00 97.19 176 PHE A C 1
ATOM 1391 O O . PHE A 1 176 ? -1.507 7.828 16.524 1.00 97.19 176 PHE A O 1
ATOM 1398 N N . LEU A 1 177 ? -0.267 8.128 18.381 1.00 97.44 177 LEU A N 1
ATOM 1399 C CA . LEU A 1 177 ? 0.972 8.440 17.670 1.00 97.44 177 LEU A CA 1
ATOM 1400 C C . LEU A 1 177 ? 1.368 7.317 16.702 1.00 97.44 177 LEU A C 1
ATOM 1402 O O . LEU A 1 177 ? 1.718 7.598 15.559 1.00 97.44 177 LEU A O 1
ATOM 1406 N N . ASN A 1 178 ? 1.235 6.054 17.120 1.00 97.88 178 ASN A N 1
ATOM 1407 C CA . ASN A 1 178 ? 1.540 4.909 16.262 1.00 97.88 178 ASN A CA 1
ATOM 1408 C C . ASN A 1 178 ? 0.621 4.852 15.030 1.00 97.88 178 ASN A C 1
ATOM 1410 O O . ASN A 1 178 ? 1.087 4.732 13.901 1.00 97.88 178 ASN A O 1
ATOM 1414 N N . SER A 1 179 ? -0.691 4.998 15.228 1.00 97.75 179 SER A N 1
ATOM 1415 C CA . SER A 1 179 ? -1.653 5.026 14.117 1.00 97.75 179 SER A CA 1
ATOM 1416 C C . SER A 1 179 ? -1.501 6.240 13.201 1.00 97.75 179 SER A C 1
ATOM 1418 O O . SER A 1 179 ? -1.696 6.124 11.991 1.00 97.75 179 SER A O 1
ATOM 1420 N N . PHE A 1 180 ? -1.131 7.396 13.756 1.00 98.25 180 PHE A N 1
ATOM 1421 C CA . PHE A 1 180 ? -0.849 8.606 12.994 1.00 98.25 180 PHE A CA 1
ATOM 1422 C C . PHE A 1 180 ? 0.382 8.396 12.108 1.00 98.25 180 PHE A C 1
ATOM 1424 O O . PHE A 1 180 ? 0.305 8.617 10.903 1.00 98.25 180 PHE A O 1
ATOM 1431 N N . ALA A 1 181 ? 1.476 7.878 12.678 1.00 98.38 181 ALA A N 1
ATOM 1432 C CA . ALA A 1 181 ? 2.699 7.555 11.948 1.00 98.38 181 ALA A CA 1
ATOM 1433 C C . ALA A 1 181 ? 2.454 6.520 10.838 1.00 98.38 181 ALA A C 1
ATOM 1435 O O . ALA A 1 181 ? 2.917 6.713 9.714 1.00 98.38 181 ALA A O 1
ATOM 1436 N N . ARG A 1 182 ? 1.663 5.471 11.105 1.00 98.12 182 ARG A N 1
ATOM 1437 C CA . ARG A 1 182 ? 1.243 4.496 10.083 1.00 98.12 182 ARG A CA 1
ATOM 1438 C C . ARG A 1 182 ? 0.471 5.148 8.936 1.00 98.12 182 ARG A C 1
ATOM 1440 O O . ARG A 1 182 ? 0.753 4.908 7.771 1.00 98.12 182 ARG A O 1
ATOM 1447 N N . SER A 1 183 ? -0.507 5.989 9.259 1.00 98.31 183 SER A N 1
ATOM 1448 C CA . SER A 1 183 ? -1.348 6.635 8.242 1.00 98.31 183 SER A CA 1
ATOM 1449 C C . SER A 1 183 ? -0.549 7.617 7.389 1.00 98.31 183 SER A C 1
ATOM 1451 O O . SER A 1 183 ? -0.685 7.642 6.168 1.00 98.31 183 SER A O 1
ATOM 1453 N N . LEU A 1 184 ? 0.318 8.399 8.037 1.00 98.38 184 LEU A N 1
ATOM 1454 C CA . LEU A 1 184 ? 1.200 9.355 7.382 1.00 98.38 184 LEU A CA 1
ATOM 1455 C C . LEU A 1 184 ? 2.220 8.653 6.482 1.00 98.38 184 LEU A C 1
ATOM 1457 O O . LEU A 1 184 ? 2.429 9.099 5.359 1.00 98.38 184 LEU A O 1
ATOM 1461 N N . SER A 1 185 ? 2.817 7.548 6.937 1.00 98.19 185 SER A N 1
ATOM 1462 C CA . SER A 1 185 ? 3.755 6.763 6.126 1.00 98.19 185 SER A CA 1
ATOM 1463 C C . SER A 1 185 ? 3.072 6.104 4.927 1.00 98.19 185 SER A C 1
ATOM 1465 O O . SER A 1 185 ? 3.588 6.228 3.821 1.00 98.19 185 SER A O 1
ATOM 1467 N N . ASN A 1 186 ? 1.872 5.534 5.083 1.00 97.62 186 ASN A N 1
ATOM 1468 C CA . ASN A 1 186 ? 1.073 5.029 3.956 1.00 97.62 186 ASN A CA 1
ATOM 1469 C C . ASN A 1 186 ? 0.728 6.131 2.941 1.00 97.62 186 ASN A C 1
ATOM 1471 O O . ASN A 1 186 ? 0.870 5.941 1.735 1.00 97.62 186 ASN A O 1
ATOM 1475 N N . MET A 1 187 ? 0.303 7.303 3.422 1.00 98.25 187 MET A N 1
ATOM 1476 C CA . MET A 1 187 ? 0.029 8.452 2.558 1.00 98.25 187 MET A CA 1
ATOM 1477 C C . MET A 1 187 ? 1.297 8.892 1.817 1.00 98.25 187 MET A C 1
ATOM 1479 O O . MET A 1 187 ? 1.247 9.170 0.619 1.00 98.25 187 MET A O 1
ATOM 1483 N N . PHE A 1 188 ? 2.436 8.924 2.514 1.00 98.06 188 PHE A N 1
ATOM 1484 C CA . PHE A 1 188 ? 3.719 9.312 1.943 1.00 98.06 188 PHE A CA 1
ATOM 1485 C C . PHE A 1 188 ? 4.241 8.302 0.919 1.00 98.06 188 PHE A C 1
ATOM 1487 O O . PHE A 1 188 ? 4.762 8.734 -0.101 1.00 98.06 188 PHE A O 1
ATOM 1494 N N . GLN A 1 189 ? 4.037 6.991 1.112 1.00 97.88 189 GLN A N 1
ATOM 1495 C CA . GLN A 1 189 ? 4.295 5.997 0.060 1.00 97.88 189 GLN A CA 1
ATOM 1496 C C . GLN A 1 189 ? 3.554 6.370 -1.230 1.00 97.88 189 GLN A C 1
ATOM 1498 O O . GLN A 1 189 ? 4.142 6.369 -2.308 1.00 97.88 189 GLN A O 1
ATOM 1503 N N . GLY A 1 190 ? 2.277 6.747 -1.111 1.00 97.75 190 GLY A N 1
ATOM 1504 C CA . GLY A 1 190 ? 1.466 7.165 -2.248 1.00 97.75 190 GLY A CA 1
ATOM 1505 C C . GLY A 1 190 ? 1.988 8.422 -2.941 1.00 97.75 190 GLY A C 1
ATOM 1506 O O . GLY A 1 190 ? 2.148 8.445 -4.161 1.00 97.75 190 GLY A O 1
ATOM 1507 N N . VAL A 1 191 ? 2.313 9.456 -2.158 1.00 98.25 191 VAL A N 1
ATOM 1508 C CA . VAL A 1 191 ? 2.934 10.689 -2.670 1.00 98.25 191 VAL A CA 1
ATOM 1509 C C . VAL A 1 191 ? 4.246 10.381 -3.380 1.00 98.25 191 VAL A C 1
ATOM 1511 O O . VAL A 1 191 ? 4.464 10.851 -4.494 1.00 98.25 191 VAL A O 1
ATOM 1514 N N . TRP A 1 192 ? 5.102 9.574 -2.761 1.00 97.75 192 TRP A N 1
ATOM 1515 C CA . TRP A 1 192 ? 6.421 9.264 -3.286 1.00 97.75 192 TRP A CA 1
ATOM 1516 C C . TRP A 1 192 ? 6.358 8.449 -4.580 1.00 97.75 192 TRP A C 1
ATOM 1518 O O . TRP A 1 192 ? 7.076 8.762 -5.524 1.00 97.75 192 TRP A O 1
ATOM 1528 N N . LEU A 1 193 ? 5.442 7.480 -4.677 1.00 95.62 193 LEU A N 1
ATOM 1529 C CA . LEU A 1 193 ? 5.164 6.758 -5.922 1.00 95.62 193 LEU A CA 1
ATOM 1530 C C . LEU A 1 193 ? 4.730 7.707 -7.048 1.00 95.62 193 LEU A C 1
ATOM 1532 O O . LEU A 1 193 ? 5.239 7.612 -8.161 1.00 95.62 193 LEU A O 1
ATOM 1536 N N . MET A 1 194 ? 3.833 8.660 -6.770 1.00 97.00 194 MET A N 1
ATOM 1537 C CA . MET A 1 194 ? 3.434 9.653 -7.776 1.00 97.00 194 MET A CA 1
ATOM 1538 C C . MET A 1 194 ? 4.615 10.537 -8.198 1.00 97.00 194 MET A C 1
ATOM 1540 O O . MET A 1 194 ? 4.811 10.756 -9.391 1.00 97.00 194 MET A O 1
ATOM 1544 N N . VAL A 1 195 ? 5.420 11.011 -7.240 1.00 95.81 195 VAL A N 1
ATOM 1545 C CA . VAL A 1 195 ? 6.628 11.810 -7.511 1.00 95.81 195 VAL A CA 1
ATOM 1546 C C . VAL A 1 195 ? 7.606 11.034 -8.388 1.00 95.81 195 VAL A C 1
ATOM 1548 O O . VAL A 1 195 ? 8.013 11.547 -9.424 1.00 95.81 195 VAL A O 1
ATOM 1551 N N . MET A 1 196 ? 7.933 9.796 -8.022 1.00 92.94 196 MET A N 1
ATOM 1552 C CA . MET A 1 196 ? 8.789 8.900 -8.802 1.00 92.94 196 MET A CA 1
ATOM 1553 C C . MET A 1 196 ? 8.253 8.723 -10.230 1.00 92.94 196 MET A C 1
ATOM 1555 O O . MET A 1 196 ? 8.998 8.904 -11.191 1.00 92.94 196 MET A O 1
ATOM 1559 N N . GLY A 1 197 ? 6.947 8.470 -10.374 1.00 92.50 197 GLY A N 1
ATOM 1560 C CA . GLY A 1 197 ? 6.277 8.364 -11.668 1.00 92.50 197 GLY A CA 1
ATOM 1561 C C . GLY A 1 197 ? 6.500 9.589 -12.557 1.00 92.50 197 GLY A C 1
ATOM 1562 O O . GLY A 1 197 ? 6.908 9.458 -13.711 1.00 92.50 197 GLY A O 1
ATOM 1563 N N . PHE A 1 198 ? 6.275 10.793 -12.027 1.00 93.75 198 PHE A N 1
ATOM 1564 C CA . PHE A 1 198 ? 6.477 12.024 -12.792 1.00 93.75 198 PHE A CA 1
ATOM 1565 C C . PHE A 1 198 ? 7.951 12.318 -13.070 1.00 93.75 198 PHE A C 1
ATOM 1567 O O . PHE A 1 198 ? 8.284 12.648 -14.205 1.00 93.75 198 PHE A O 1
ATOM 1574 N N . MET A 1 199 ? 8.823 12.197 -12.070 1.00 91.75 199 MET A N 1
ATOM 1575 C CA . MET A 1 199 ? 10.229 12.596 -12.179 1.00 91.75 199 MET A CA 1
ATOM 1576 C C . MET A 1 199 ? 11.029 11.691 -13.118 1.00 91.75 199 MET A C 1
ATOM 1578 O O . MET A 1 199 ? 11.901 12.183 -13.829 1.00 91.75 199 MET A O 1
ATOM 1582 N N . LEU A 1 200 ? 10.722 10.391 -13.158 1.00 89.19 200 LEU A N 1
ATOM 1583 C CA . LEU A 1 200 ? 11.463 9.437 -13.987 1.00 89.19 200 LEU A CA 1
ATOM 1584 C C . LEU A 1 200 ? 10.865 9.261 -15.392 1.00 89.19 200 LEU A C 1
ATOM 1586 O O . LEU A 1 200 ? 11.604 8.991 -16.331 1.00 89.19 200 LEU A O 1
ATOM 1590 N N . TRP A 1 201 ? 9.554 9.462 -15.584 1.00 89.00 201 TRP A N 1
ATOM 1591 C CA . TRP A 1 201 ? 8.896 9.222 -16.883 1.00 89.00 201 TRP A CA 1
ATOM 1592 C C . TRP A 1 201 ? 8.350 10.478 -17.580 1.00 89.00 201 TRP A C 1
ATOM 1594 O O . TRP A 1 201 ? 7.652 10.360 -18.589 1.00 89.00 201 TRP A O 1
ATOM 1604 N N . THR A 1 202 ? 8.702 11.678 -17.106 1.00 90.00 202 THR A N 1
ATOM 1605 C CA . THR A 1 202 ? 8.413 12.950 -17.794 1.00 90.00 202 THR A CA 1
ATOM 1606 C C . THR A 1 202 ? 9.722 13.601 -18.254 1.00 90.00 202 THR A C 1
ATOM 1608 O O . THR A 1 202 ? 10.480 14.071 -17.406 1.00 90.00 202 THR A O 1
ATOM 1611 N N . PRO A 1 203 ? 10.006 13.688 -19.571 1.00 85.69 203 PRO A N 1
ATOM 1612 C CA . PRO A 1 203 ? 11.301 14.149 -20.085 1.00 85.69 203 PRO A CA 1
ATOM 1613 C C . PRO A 1 203 ? 11.773 15.508 -19.555 1.00 85.69 203 PRO A C 1
ATOM 1615 O O . PRO A 1 203 ? 12.966 15.727 -19.387 1.00 85.69 203 PRO A O 1
ATOM 1618 N N . GLN A 1 204 ? 10.844 16.420 -19.266 1.00 89.44 204 GLN A N 1
ATOM 1619 C CA . GLN A 1 204 ? 11.131 17.761 -18.755 1.00 89.44 204 GLN A CA 1
ATOM 1620 C C . GLN A 1 204 ? 11.618 17.776 -17.295 1.00 89.44 204 GLN A C 1
ATOM 1622 O O . GLN A 1 204 ? 12.150 18.792 -16.854 1.00 89.44 204 GLN A O 1
ATOM 1627 N N . PHE A 1 205 ? 11.414 16.688 -16.547 1.00 89.62 205 PHE A N 1
ATOM 1628 C CA . PHE A 1 205 ? 11.796 16.564 -15.136 1.00 89.62 205 PHE A CA 1
ATOM 1629 C C . PHE A 1 205 ? 13.023 15.676 -14.910 1.00 89.62 205 PHE A C 1
ATOM 1631 O O . PHE A 1 205 ? 13.519 15.602 -13.786 1.00 89.62 205 PHE A O 1
ATOM 1638 N N . ILE A 1 206 ? 13.544 15.047 -15.967 1.00 86.94 206 ILE A N 1
ATOM 1639 C CA . ILE A 1 206 ? 14.760 14.239 -15.890 1.00 86.94 206 ILE A CA 1
ATOM 1640 C C . ILE A 1 206 ? 15.954 15.155 -15.555 1.00 86.94 206 ILE A C 1
ATOM 1642 O O . ILE A 1 206 ? 16.096 16.219 -16.172 1.00 86.94 206 ILE A O 1
ATOM 1646 N N . PRO A 1 207 ? 16.820 14.783 -14.590 1.00 85.44 207 PRO A N 1
ATOM 1647 C CA . PRO A 1 207 ? 17.984 15.588 -14.235 1.00 85.44 207 PRO A CA 1
ATOM 1648 C C . PRO A 1 207 ? 18.922 15.826 -15.426 1.00 85.44 207 PRO A C 1
ATOM 1650 O O . PRO A 1 207 ? 19.059 14.991 -16.320 1.00 85.44 207 PRO A O 1
ATOM 1653 N N . LYS A 1 208 ? 19.615 16.970 -15.424 1.00 86.19 208 LYS A N 1
ATOM 1654 C CA . LYS A 1 208 ? 20.641 17.267 -16.436 1.00 86.19 208 LYS A CA 1
ATOM 1655 C C . LYS A 1 208 ? 21.734 16.196 -16.406 1.00 86.19 208 LYS A C 1
ATOM 1657 O O . LYS A 1 208 ? 22.184 15.820 -15.331 1.00 86.19 208 LYS A O 1
ATOM 1662 N N . GLY A 1 209 ? 22.172 15.755 -17.584 1.00 85.00 209 GLY A N 1
ATOM 1663 C CA . GLY A 1 209 ? 23.145 14.665 -17.716 1.00 85.00 209 GLY A CA 1
ATOM 1664 C C . GLY A 1 209 ? 22.528 13.264 -17.647 1.00 85.00 209 GLY A C 1
ATOM 1665 O O . GLY A 1 209 ? 23.259 12.285 -17.773 1.00 85.00 209 GLY A O 1
ATOM 1666 N N . CYS A 1 210 ? 21.202 13.164 -17.493 1.00 87.94 210 CYS A N 1
ATOM 1667 C CA . CYS A 1 210 ? 20.462 11.910 -17.555 1.00 87.94 210 CYS A CA 1
ATOM 1668 C C . CYS A 1 210 ? 19.548 11.848 -18.786 1.00 87.94 210 CYS A C 1
ATOM 1670 O O . CYS A 1 210 ? 19.107 12.870 -19.313 1.00 87.94 210 CYS A O 1
ATOM 1672 N N . PHE A 1 211 ? 19.269 10.635 -19.252 1.00 86.56 211 PHE A N 1
ATOM 1673 C CA . PHE A 1 211 ? 18.480 10.353 -20.444 1.00 86.56 211 PHE A CA 1
ATOM 1674 C C . PHE A 1 211 ? 17.625 9.095 -20.257 1.00 86.56 211 PHE A C 1
ATOM 1676 O O . PHE A 1 211 ? 17.917 8.230 -19.430 1.00 86.56 211 PHE A O 1
ATOM 1683 N N . MET A 1 212 ? 16.551 8.999 -21.043 1.00 87.19 212 MET A N 1
ATOM 1684 C CA . MET A 1 212 ? 15.724 7.793 -21.106 1.00 87.19 212 MET A CA 1
ATOM 1685 C C . MET A 1 212 ? 16.412 6.748 -21.977 1.00 87.19 212 MET A C 1
ATOM 1687 O O . MET A 1 212 ? 16.643 7.001 -23.160 1.00 87.19 212 MET A O 1
ATOM 1691 N N . ASN A 1 213 ? 16.680 5.577 -21.413 1.00 85.00 213 ASN A N 1
ATOM 1692 C CA . ASN A 1 213 ? 17.211 4.418 -22.114 1.00 85.00 213 ASN A CA 1
ATOM 1693 C C . ASN A 1 213 ? 16.156 3.308 -22.197 1.00 85.00 213 ASN A C 1
ATOM 1695 O O . ASN A 1 213 ? 15.320 3.188 -21.304 1.00 85.00 213 ASN A O 1
ATOM 1699 N N . LEU A 1 214 ? 16.174 2.510 -23.267 1.00 82.94 214 LEU A N 1
ATOM 1700 C CA . LEU A 1 214 ? 15.309 1.334 -23.394 1.00 82.94 214 LEU A CA 1
ATOM 1701 C C . LEU A 1 214 ? 16.118 0.083 -23.037 1.00 82.94 214 LEU A C 1
ATOM 1703 O O . LEU A 1 214 ? 16.996 -0.318 -23.795 1.00 82.94 214 LEU A O 1
ATOM 1707 N N . GLU A 1 215 ? 15.800 -0.536 -21.906 1.00 78.31 215 GLU A N 1
ATOM 1708 C CA . GLU A 1 215 ? 16.481 -1.720 -21.382 1.00 78.31 215 GLU A CA 1
ATOM 1709 C C . GLU A 1 215 ? 15.450 -2.809 -21.107 1.00 78.31 215 GLU A C 1
ATOM 1711 O O . GLU A 1 215 ? 14.421 -2.552 -20.490 1.00 78.31 215 GLU A O 1
ATOM 1716 N N . GLU A 1 216 ? 15.686 -4.015 -21.630 1.00 72.81 216 GLU A N 1
ATOM 1717 C CA . GLU A 1 216 ? 14.810 -5.183 -21.424 1.00 72.81 216 GLU A CA 1
ATOM 1718 C C . GLU A 1 216 ? 13.315 -4.931 -21.727 1.00 72.81 216 GLU A C 1
ATOM 1720 O O . GLU A 1 216 ? 12.420 -5.539 -21.143 1.00 72.81 216 GLU A O 1
ATOM 1725 N N . GLY A 1 217 ? 13.029 -4.026 -22.671 1.00 69.69 217 GLY A N 1
ATOM 1726 C CA . GLY A 1 217 ? 11.666 -3.644 -23.058 1.00 69.69 217 GLY A CA 1
ATOM 1727 C C . GLY A 1 217 ? 11.044 -2.513 -22.228 1.00 69.69 217 GLY A C 1
ATOM 1728 O O . GLY A 1 217 ? 9.910 -2.130 -22.509 1.00 69.69 217 GLY A O 1
ATOM 1729 N N . HIS A 1 218 ? 11.780 -1.928 -21.277 1.00 74.88 218 HIS A N 1
ATOM 1730 C CA . HIS A 1 218 ? 11.318 -0.851 -20.393 1.00 74.88 218 HIS A CA 1
ATOM 1731 C C . HIS A 1 218 ? 12.131 0.422 -20.556 1.00 74.88 218 HIS A C 1
ATOM 1733 O O . HIS A 1 218 ? 13.325 0.391 -20.839 1.00 74.88 218 HIS A O 1
ATOM 1739 N N . LYS A 1 219 ? 11.472 1.570 -20.375 1.00 81.44 219 LYS A N 1
ATOM 1740 C CA . LYS A 1 219 ? 12.164 2.859 -20.351 1.00 81.44 219 LYS A CA 1
ATOM 1741 C C . LYS A 1 219 ? 12.658 3.145 -18.939 1.00 81.44 219 LYS A C 1
ATOM 1743 O O . LYS A 1 219 ? 11.825 3.343 -18.058 1.00 81.44 219 LYS A O 1
ATOM 1748 N N . VAL A 1 220 ? 13.970 3.240 -18.780 1.00 83.69 220 VAL A N 1
ATOM 1749 C CA . VAL A 1 220 ? 14.661 3.536 -17.520 1.00 83.69 220 VAL A CA 1
ATOM 1750 C C . VAL A 1 220 ? 15.479 4.819 -17.655 1.00 83.69 220 VAL A C 1
ATOM 1752 O O . VAL A 1 220 ? 15.902 5.181 -18.754 1.00 83.69 220 VAL A O 1
ATOM 1755 N N . VAL A 1 221 ? 15.702 5.533 -16.552 1.00 86.75 221 VAL A N 1
AT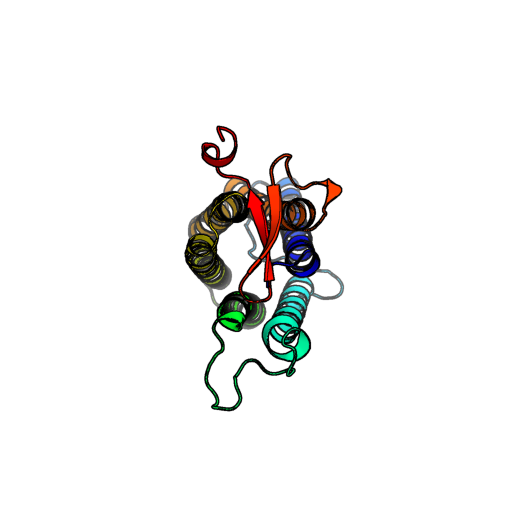OM 1756 C CA . VAL A 1 221 ? 16.547 6.740 -16.553 1.00 86.75 221 VAL A CA 1
ATOM 1757 C C . VAL A 1 221 ? 17.986 6.359 -16.222 1.00 86.75 221 VAL A C 1
ATOM 1759 O O . VAL A 1 221 ? 18.266 5.853 -15.135 1.00 86.75 221 VAL A O 1
ATOM 1762 N N . ARG A 1 222 ? 18.917 6.664 -17.130 1.00 85.19 222 ARG A N 1
ATOM 1763 C CA . ARG A 1 222 ? 20.366 6.519 -16.922 1.00 85.19 222 ARG A CA 1
ATOM 1764 C C . ARG A 1 222 ? 21.038 7.884 -16.942 1.00 85.19 222 ARG A C 1
ATOM 1766 O O . ARG A 1 222 ? 20.562 8.795 -17.610 1.00 85.19 222 ARG A O 1
ATOM 1773 N N . CYS A 1 223 ? 22.136 8.030 -16.212 1.00 85.81 223 CYS A N 1
ATOM 1774 C CA . CYS A 1 223 ? 22.955 9.240 -16.216 1.00 85.81 223 CYS A CA 1
ATOM 1775 C C . CYS A 1 223 ? 24.346 8.902 -16.737 1.00 85.81 223 CYS A C 1
ATOM 1777 O O . CYS A 1 223 ? 24.795 7.770 -16.567 1.00 85.81 223 CYS A O 1
ATOM 1779 N N . HIS A 1 224 ? 25.009 9.859 -17.386 1.00 79.19 224 HIS A N 1
ATOM 1780 C CA . HIS A 1 224 ? 26.408 9.680 -17.763 1.00 79.19 224 HIS A CA 1
ATOM 1781 C C . HIS A 1 224 ? 27.262 9.464 -16.507 1.00 79.19 224 HIS A C 1
ATOM 1783 O O . HIS A 1 224 ? 27.111 10.192 -15.525 1.00 79.19 224 HIS A O 1
ATOM 1789 N N . GLU A 1 225 ? 28.137 8.461 -16.539 1.00 67.25 225 GLU A N 1
ATOM 1790 C CA . GLU A 1 225 ? 29.194 8.317 -15.539 1.00 67.25 225 GLU A CA 1
ATOM 1791 C C . GLU A 1 225 ? 30.168 9.499 -15.683 1.00 67.25 225 GLU A C 1
ATOM 1793 O O . GLU A 1 225 ? 30.430 9.949 -16.802 1.00 67.25 225 GLU A O 1
ATOM 1798 N N . GLU A 1 226 ? 30.688 10.029 -14.568 1.00 55.06 226 GLU A N 1
ATOM 1799 C CA . GLU A 1 226 ? 31.616 11.178 -14.573 1.00 55.06 226 GLU A CA 1
ATOM 1800 C C . GLU A 1 226 ? 32.865 10.932 -15.448 1.00 55.06 226 GLU A C 1
ATOM 1802 O O . GLU A 1 226 ? 33.448 11.885 -15.957 1.00 55.06 226 GLU A O 1
ATOM 1807 N N . GLU A 1 227 ? 33.218 9.672 -15.723 1.00 48.62 227 GLU A N 1
ATOM 1808 C CA . GLU A 1 227 ? 34.350 9.286 -16.580 1.00 48.62 227 GLU A CA 1
ATOM 1809 C C . GLU A 1 227 ? 34.142 9.580 -18.080 1.00 48.62 227 GLU A C 1
ATOM 1811 O O . GLU A 1 227 ? 35.111 9.637 -18.834 1.00 48.62 227 GLU A O 1
ATOM 1816 N N . ALA A 1 228 ? 32.910 9.824 -18.541 1.00 46.25 228 ALA A N 1
ATOM 1817 C CA . ALA A 1 228 ? 32.634 10.130 -19.951 1.00 46.25 228 ALA A CA 1
ATOM 1818 C C . ALA A 1 228 ? 32.769 11.626 -20.308 1.00 46.25 228 ALA A C 1
ATOM 1820 O O . ALA A 1 228 ? 32.562 11.999 -21.462 1.00 46.25 228 ALA A O 1
ATOM 1821 N N . LEU A 1 229 ? 33.082 12.488 -19.332 1.00 44.47 229 LEU A N 1
ATOM 1822 C CA . LEU A 1 229 ? 33.230 13.939 -19.515 1.00 44.47 229 LEU A CA 1
ATOM 1823 C C . LEU A 1 229 ? 34.697 14.409 -19.588 1.00 44.47 229 LEU A C 1
ATOM 1825 O O . LEU A 1 229 ? 34.928 15.605 -19.765 1.00 44.47 229 LEU A O 1
ATOM 1829 N N . GLU A 1 230 ? 35.673 13.496 -19.495 1.00 40.53 230 GLU A N 1
ATOM 1830 C CA . GLU A 1 230 ? 37.115 13.802 -19.598 1.00 40.53 230 GLU A CA 1
ATOM 1831 C C . GLU A 1 230 ? 37.784 13.343 -20.917 1.00 40.53 230 GLU A C 1
ATOM 1833 O O . GLU A 1 230 ? 39.013 13.312 -20.999 1.00 40.53 230 GLU A O 1
ATOM 1838 N N . LEU A 1 231 ? 37.013 13.032 -21.970 1.00 35.97 231 LEU A N 1
ATOM 1839 C CA . LEU A 1 231 ? 37.535 12.700 -23.311 1.00 35.97 231 LEU A CA 1
ATOM 1840 C C . LEU A 1 231 ? 37.086 13.686 -24.395 1.00 35.97 231 LEU A C 1
ATOM 1842 O O . LEU A 1 231 ? 35.863 13.919 -24.524 1.00 35.97 231 LEU A O 1
#